Protein AF-A0A348WSZ1-F1 (afdb_monomer_lite)

Sequence (196 aa):
MYLQQMINHIQSYTSNISPNDSPHSHQQKMNTRFPANIWIEYPGYKTQGNICDFRVMFSSSVISYRAISHNEIINELYTSVKLNPNYFSDYYNFIIDIANNWEHINLANHSNISFINFTKEEIIEIICYISCQEEINYPSGNGFDGYRRPFYSYLEGINAASPNPSISINQTISRCNAKRRFLPFVSNAIIPYSQI

Radius of gyration: 16.51 Å; chains: 1; bounding box: 41×41×44 Å

Structure (mmCIF, N/CA/C/O backbone):
data_AF-A0A348WSZ1-F1
#
_entry.id   AF-A0A348WSZ1-F1
#
loop_
_atom_site.group_PDB
_atom_site.id
_atom_site.type_symbol
_atom_site.label_atom_id
_atom_site.label_alt_id
_atom_site.label_comp_id
_atom_site.label_asym_id
_atom_site.label_entity_id
_atom_site.label_seq_id
_atom_site.pdbx_PDB_ins_code
_atom_site.Cartn_x
_atom_site.Cartn_y
_atom_site.Cartn_z
_atom_site.occupancy
_atom_site.B_iso_or_equiv
_atom_site.auth_seq_id
_atom_site.auth_comp_id
_atom_site.auth_asym_id
_atom_site.auth_atom_id
_atom_site.pdbx_PDB_model_num
ATOM 1 N N . MET A 1 1 ? -9.810 -7.766 -13.910 1.00 48.91 1 MET A N 1
ATOM 2 C CA . MET A 1 1 ? -9.049 -7.451 -15.143 1.00 48.91 1 MET A CA 1
ATOM 3 C C . MET A 1 1 ? -8.671 -5.965 -15.133 1.00 48.91 1 MET A C 1
ATOM 5 O O . MET A 1 1 ? -9.187 -5.211 -15.941 1.00 48.91 1 MET A O 1
ATOM 9 N N . TYR A 1 2 ? -7.791 -5.555 -14.206 1.00 62.22 2 TYR A N 1
ATOM 10 C CA . TYR A 1 2 ? -7.348 -4.154 -14.029 1.00 62.22 2 TYR A CA 1
ATOM 11 C C . TYR A 1 2 ? -5.821 -4.043 -13.866 1.00 62.22 2 TYR A C 1
ATOM 13 O O . TYR A 1 2 ? -5.203 -3.159 -14.450 1.00 62.22 2 TYR A O 1
ATOM 21 N N . LEU A 1 3 ? -5.184 -5.036 -13.228 1.00 56.81 3 LEU A N 1
ATOM 22 C CA . LEU A 1 3 ? -3.723 -5.147 -13.123 1.00 56.81 3 LEU A CA 1
ATOM 23 C C . LEU A 1 3 ? -3.003 -5.063 -14.478 1.00 56.81 3 LEU A C 1
ATOM 25 O O . LEU A 1 3 ? -2.047 -4.311 -14.612 1.00 56.81 3 LEU A O 1
ATOM 29 N N . GLN A 1 4 ? -3.471 -5.791 -15.499 1.00 63.69 4 GLN A N 1
ATOM 30 C CA . GLN A 1 4 ? -2.838 -5.756 -16.822 1.00 63.69 4 GLN A CA 1
ATOM 31 C C . GLN A 1 4 ? -2.967 -4.379 -17.487 1.00 63.69 4 GLN A C 1
ATOM 33 O O . GLN A 1 4 ? -2.029 -3.933 -18.137 1.00 63.69 4 GLN A O 1
ATOM 38 N N . GLN A 1 5 ? -4.102 -3.692 -17.318 1.00 65.12 5 GLN A N 1
ATOM 39 C CA . GLN A 1 5 ? -4.298 -2.348 -17.874 1.00 65.12 5 GLN A CA 1
ATOM 40 C C . GLN A 1 5 ? -3.324 -1.354 -17.244 1.00 65.12 5 GLN A C 1
ATOM 42 O O . GLN A 1 5 ? -2.723 -0.549 -17.946 1.00 65.12 5 GLN A O 1
ATOM 47 N N . MET A 1 6 ? -3.101 -1.471 -15.940 1.00 62.47 6 MET A N 1
ATOM 48 C CA . MET A 1 6 ? -2.173 -0.618 -15.216 1.00 62.47 6 MET A CA 1
ATOM 49 C C . MET A 1 6 ? -0.701 -0.982 -15.462 1.00 62.47 6 MET A C 1
ATOM 51 O O . MET A 1 6 ? 0.116 -0.082 -15.625 1.00 62.47 6 MET A O 1
ATOM 55 N N . ILE A 1 7 ? -0.344 -2.269 -15.563 1.00 66.50 7 ILE A N 1
ATOM 56 C CA . ILE A 1 7 ? 0.996 -2.683 -16.018 1.00 66.50 7 ILE A CA 1
ATOM 57 C C . ILE A 1 7 ? 1.258 -2.092 -17.399 1.00 66.50 7 ILE A C 1
ATOM 59 O O . ILE A 1 7 ? 2.306 -1.493 -17.604 1.00 66.50 7 ILE A O 1
ATOM 63 N N . ASN A 1 8 ? 0.290 -2.178 -18.313 1.00 70.94 8 ASN A N 1
ATOM 64 C CA . ASN A 1 8 ? 0.402 -1.567 -19.634 1.00 70.94 8 ASN A CA 1
ATOM 65 C C . ASN A 1 8 ? 0.526 -0.035 -19.540 1.00 70.94 8 ASN A C 1
ATOM 67 O O . ASN A 1 8 ? 1.305 0.558 -20.280 1.00 70.94 8 ASN A O 1
ATOM 71 N N . HIS A 1 9 ? -0.198 0.612 -18.621 1.00 67.62 9 HIS A N 1
ATOM 72 C CA . HIS A 1 9 ? -0.113 2.053 -18.379 1.00 67.62 9 HIS A CA 1
ATOM 73 C C . HIS A 1 9 ? 1.281 2.469 -17.880 1.00 67.62 9 HIS A C 1
ATOM 75 O O . HIS A 1 9 ? 1.885 3.388 -18.424 1.00 67.62 9 HIS A O 1
ATOM 81 N N . ILE A 1 10 ? 1.855 1.739 -16.925 1.00 64.75 10 ILE A N 1
ATOM 82 C CA . ILE A 1 10 ? 3.214 1.974 -16.417 1.00 64.75 10 ILE A CA 1
ATOM 83 C C . ILE A 1 10 ? 4.266 1.648 -17.484 1.00 64.75 10 ILE A C 1
ATOM 85 O O . ILE A 1 10 ? 5.217 2.404 -17.680 1.00 64.75 10 ILE A O 1
ATOM 89 N N . GLN A 1 11 ? 4.079 0.562 -18.235 1.00 68.12 11 GLN A N 1
ATOM 90 C CA . GLN A 1 11 ? 4.936 0.210 -19.367 1.00 68.12 11 GLN A CA 1
ATOM 91 C C . GLN A 1 11 ? 4.902 1.285 -20.463 1.00 68.12 11 GLN A C 1
ATOM 93 O O . GLN A 1 11 ? 5.923 1.554 -21.089 1.00 68.12 11 GLN A O 1
ATOM 98 N N . SER A 1 12 ? 3.767 1.969 -20.646 1.00 70.94 12 SER A N 1
ATOM 99 C CA . SER A 1 12 ? 3.660 3.080 -21.598 1.00 70.94 12 SER A CA 1
ATOM 100 C C . SER A 1 12 ? 4.502 4.299 -21.206 1.00 70.94 12 SER A C 1
ATOM 102 O O . SER A 1 12 ? 4.994 5.001 -22.084 1.00 70.94 12 SER A O 1
ATOM 104 N N . TYR A 1 13 ? 4.743 4.522 -19.910 1.00 60.66 13 TYR A N 1
ATOM 105 C CA . TYR A 1 13 ? 5.640 5.584 -19.434 1.00 60.66 13 TYR A CA 1
ATOM 106 C C . TYR A 1 13 ? 7.119 5.224 -19.548 1.00 60.66 13 TYR A C 1
ATOM 108 O O . TYR A 1 13 ? 7.979 6.098 -19.517 1.00 60.66 13 TYR A O 1
ATOM 116 N N . THR A 1 14 ? 7.415 3.935 -19.693 1.00 62.19 14 THR A N 1
ATOM 117 C CA . THR A 1 14 ? 8.773 3.396 -19.620 1.00 62.19 14 THR A CA 1
ATOM 118 C C . THR A 1 14 ? 9.294 2.887 -20.964 1.00 62.19 14 THR A C 1
ATOM 120 O O . THR A 1 14 ? 10.442 2.460 -21.062 1.00 62.19 14 THR A O 1
ATOM 123 N N . SER A 1 15 ? 8.495 3.010 -22.033 1.00 61.94 15 SER A N 1
ATOM 124 C CA . SER A 1 15 ? 8.787 2.479 -23.371 1.00 61.94 15 SER A CA 1
ATOM 125 C C . SER A 1 15 ? 10.033 3.065 -24.050 1.00 61.94 15 SER A C 1
ATOM 127 O O . SER A 1 15 ? 10.488 2.504 -25.042 1.00 61.94 15 SER A O 1
ATOM 129 N N . ASN A 1 16 ? 10.577 4.177 -23.541 1.00 61.34 16 ASN A N 1
ATOM 130 C CA . ASN A 1 16 ? 11.732 4.888 -24.109 1.00 61.34 16 ASN A CA 1
ATOM 131 C C . ASN A 1 16 ? 12.947 4.950 -23.164 1.00 61.34 16 ASN A C 1
ATOM 133 O O . ASN A 1 16 ? 13.859 5.738 -23.405 1.00 61.34 16 ASN A O 1
ATOM 137 N N . ILE A 1 17 ? 12.954 4.172 -22.079 1.00 65.69 17 ILE A N 1
ATOM 138 C CA . ILE A 1 17 ? 14.037 4.204 -21.089 1.00 65.69 17 ILE A CA 1
ATOM 139 C C . ILE A 1 17 ? 15.213 3.365 -21.573 1.00 65.69 17 ILE A C 1
ATOM 141 O O . ILE A 1 17 ? 15.052 2.218 -21.996 1.00 65.69 17 ILE A O 1
ATOM 145 N N . SER A 1 18 ? 16.412 3.932 -21.482 1.00 64.94 18 SER A N 1
ATOM 146 C CA . SER A 1 18 ? 17.644 3.208 -21.752 1.00 64.94 18 SER A CA 1
ATOM 147 C C . SER A 1 18 ? 18.040 2.389 -20.519 1.00 64.94 18 SER A C 1
ATOM 149 O O . SER A 1 18 ? 18.048 2.924 -19.411 1.00 64.94 18 SER A O 1
ATOM 151 N N . PRO A 1 19 ? 18.483 1.126 -20.668 1.00 61.22 19 PRO A N 1
ATOM 152 C CA . PRO A 1 19 ? 19.054 0.350 -19.562 1.00 61.22 19 PRO A CA 1
ATOM 153 C C . PRO A 1 19 ? 20.269 1.012 -18.882 1.00 61.22 19 PRO A C 1
ATOM 155 O O . PRO A 1 19 ? 20.682 0.565 -17.816 1.00 61.22 19 PRO A O 1
ATOM 158 N N . ASN A 1 20 ? 20.853 2.043 -19.507 1.00 67.12 20 ASN A N 1
ATOM 159 C CA . ASN A 1 20 ? 21.990 2.807 -18.992 1.00 67.12 20 ASN A CA 1
ATOM 160 C C . ASN A 1 20 ? 21.587 4.099 -18.262 1.00 67.12 20 ASN A C 1
ATOM 162 O O . ASN A 1 20 ? 22.473 4.812 -17.786 1.00 67.12 20 ASN A O 1
ATOM 166 N N . ASP A 1 21 ? 20.297 4.436 -18.206 1.00 74.75 21 ASP A N 1
ATOM 167 C CA . ASP A 1 21 ? 19.843 5.618 -17.480 1.00 74.75 21 ASP A CA 1
ATOM 168 C C . ASP A 1 21 ? 20.093 5.442 -15.976 1.00 74.75 21 ASP A C 1
ATOM 170 O O . ASP A 1 21 ? 19.928 4.358 -15.407 1.00 74.75 21 ASP A O 1
ATOM 174 N N . SER A 1 22 ? 20.529 6.520 -15.320 1.00 79.75 22 SER A N 1
ATOM 175 C CA . SER A 1 22 ? 20.782 6.506 -13.878 1.00 79.75 22 SER A CA 1
ATOM 176 C C . SER A 1 22 ? 19.506 6.136 -13.110 1.00 79.75 22 SER A C 1
ATOM 178 O O . SER A 1 22 ? 18.429 6.624 -13.459 1.00 79.75 22 SER A O 1
ATOM 180 N N . PRO A 1 23 ? 19.595 5.352 -12.019 1.00 81.06 23 PRO A N 1
ATOM 181 C CA . PRO A 1 23 ? 18.435 5.084 -11.179 1.00 81.06 23 PRO A CA 1
ATOM 182 C C . PRO A 1 23 ? 17.770 6.391 -10.733 1.00 81.06 23 PRO A C 1
ATOM 184 O O . PRO A 1 23 ? 18.449 7.297 -10.248 1.00 81.06 23 PRO A O 1
ATOM 187 N N . HIS A 1 24 ? 16.447 6.466 -10.875 1.00 85.31 24 HIS A N 1
ATOM 188 C CA . HIS A 1 24 ? 15.610 7.606 -10.489 1.00 85.31 24 HIS A CA 1
ATOM 189 C C . HIS A 1 24 ? 15.893 8.908 -11.261 1.00 85.31 24 HIS A C 1
ATOM 191 O O . HIS A 1 24 ? 15.653 9.997 -10.741 1.00 85.31 24 HIS A O 1
ATOM 197 N N . SER A 1 25 ? 16.399 8.823 -12.496 1.00 82.19 25 SER A N 1
ATOM 198 C CA . SER A 1 25 ? 16.690 10.000 -13.329 1.00 82.19 25 SER A CA 1
ATOM 199 C C . SER A 1 25 ? 15.450 10.731 -13.850 1.00 82.19 25 SER A C 1
ATOM 201 O O . SER A 1 25 ? 15.545 11.906 -14.205 1.00 82.19 25 SER A O 1
ATOM 203 N N . HIS A 1 26 ? 14.294 10.067 -13.894 1.00 84.94 26 HIS A N 1
ATOM 204 C CA . HIS A 1 26 ? 13.034 10.627 -14.371 1.00 84.94 26 HIS A CA 1
ATOM 205 C C . HIS A 1 26 ? 11.974 10.614 -13.278 1.00 84.94 26 HIS A C 1
ATOM 207 O O . HIS A 1 26 ? 11.921 9.713 -12.438 1.00 84.94 26 HIS A O 1
ATOM 213 N N . GLN A 1 27 ? 11.095 11.612 -13.330 1.00 85.69 27 GLN A N 1
ATOM 214 C CA . GLN A 1 27 ? 9.967 11.747 -12.422 1.00 85.69 27 GLN A CA 1
ATOM 215 C C . GLN A 1 27 ? 8.697 11.989 -13.217 1.00 85.69 27 GLN A C 1
ATOM 217 O O . GLN A 1 27 ? 8.676 12.808 -14.137 1.00 85.69 27 GLN A O 1
ATOM 222 N N . GLN A 1 28 ? 7.621 11.321 -12.820 1.00 84.06 28 GLN A N 1
ATOM 223 C CA . GLN A 1 28 ? 6.322 11.535 -13.427 1.00 84.06 28 GLN A CA 1
ATOM 224 C C . GLN A 1 28 ? 5.218 11.507 -12.385 1.00 84.06 28 GLN A C 1
ATOM 226 O O . GLN A 1 28 ? 4.996 10.491 -11.722 1.00 84.06 28 GLN A O 1
ATOM 231 N N . LYS A 1 29 ? 4.495 12.627 -12.277 1.00 81.69 29 LYS A N 1
ATOM 232 C CA . LYS A 1 29 ? 3.254 12.669 -11.506 1.00 81.69 29 LYS A CA 1
ATOM 233 C C . LYS A 1 29 ? 2.260 11.686 -12.098 1.00 81.69 29 LYS A C 1
ATOM 235 O O . LYS A 1 29 ? 2.077 11.627 -13.314 1.00 81.69 29 LYS A O 1
ATOM 240 N N . MET A 1 30 ? 1.649 10.912 -11.218 1.00 75.94 30 MET A N 1
ATOM 241 C CA . MET A 1 30 ? 0.651 9.937 -11.608 1.00 75.94 30 MET A CA 1
ATOM 242 C C . MET A 1 30 ? -0.606 10.686 -12.063 1.00 75.94 30 MET A C 1
ATOM 244 O O . MET A 1 30 ? -1.081 11.588 -11.372 1.00 75.94 30 MET A O 1
ATOM 248 N N . ASN A 1 31 ? -1.131 10.332 -13.234 1.00 69.50 31 ASN A N 1
ATOM 249 C CA . ASN A 1 31 ? -2.438 10.810 -13.672 1.00 69.50 31 ASN A CA 1
ATOM 250 C C . ASN A 1 31 ? -3.491 9.919 -13.029 1.00 69.50 31 ASN A C 1
ATOM 252 O O . ASN A 1 31 ? -3.882 8.913 -13.613 1.00 69.50 31 ASN A O 1
ATOM 256 N N . THR A 1 32 ? -3.895 10.257 -11.812 1.00 66.69 32 THR A N 1
ATOM 257 C CA . THR A 1 32 ? -4.841 9.438 -11.061 1.00 66.69 32 THR A CA 1
ATOM 258 C C . THR A 1 32 ? -6.214 10.088 -10.991 1.00 66.69 32 THR A C 1
ATOM 260 O O . THR A 1 32 ? -6.415 11.240 -11.392 1.00 66.69 32 THR A O 1
ATOM 263 N N . ARG A 1 33 ? -7.190 9.341 -10.468 1.00 68.44 33 ARG A N 1
ATOM 264 C CA . ARG A 1 33 ? -8.533 9.863 -10.200 1.00 68.44 33 ARG A CA 1
ATOM 265 C C . ARG A 1 33 ? -8.524 10.969 -9.137 1.00 68.44 33 ARG A C 1
ATOM 267 O O . ARG A 1 33 ? -9.471 11.757 -9.082 1.00 68.44 33 ARG A O 1
ATOM 274 N N . PHE A 1 34 ? -7.491 11.029 -8.300 1.00 74.75 34 PHE A N 1
ATOM 275 C CA . PHE A 1 34 ? -7.431 11.916 -7.148 1.00 74.75 34 PHE A CA 1
ATOM 276 C C . PHE A 1 34 ? -6.249 12.889 -7.243 1.00 74.75 34 PHE A C 1
ATOM 278 O O . PHE A 1 34 ? -5.149 12.503 -7.623 1.00 74.75 34 PHE A O 1
ATOM 285 N N . PRO A 1 35 ? -6.413 14.163 -6.857 1.00 66.12 35 PRO A N 1
ATOM 286 C CA . PRO A 1 35 ? -5.272 15.054 -6.706 1.00 66.12 35 PRO A CA 1
ATOM 287 C C . PRO A 1 35 ? -4.429 14.582 -5.512 1.00 66.12 35 PRO A C 1
ATOM 289 O O . PRO A 1 35 ? -4.738 14.897 -4.367 1.00 66.12 35 PRO A O 1
ATOM 292 N N . ALA A 1 36 ? -3.380 13.806 -5.781 1.00 69.00 36 ALA A N 1
ATOM 293 C CA . ALA A 1 36 ? -2.500 13.253 -4.761 1.00 69.00 36 ALA A CA 1
ATOM 294 C C . ALA A 1 36 ? -1.076 13.806 -4.892 1.00 69.00 36 ALA A C 1
ATOM 296 O O . ALA A 1 36 ? -0.579 14.062 -5.992 1.00 69.00 36 ALA A O 1
ATOM 297 N N . ASN A 1 37 ? -0.381 13.947 -3.762 1.00 85.56 37 ASN A N 1
ATOM 298 C CA . ASN A 1 37 ? 1.024 14.358 -3.732 1.00 85.56 37 ASN A CA 1
ATOM 299 C C . ASN A 1 37 ? 1.970 13.175 -3.988 1.00 85.56 37 ASN A C 1
ATOM 301 O O . ASN A 1 37 ? 2.951 12.977 -3.268 1.00 85.56 37 ASN A O 1
ATOM 305 N N . ILE A 1 38 ? 1.647 12.371 -5.004 1.00 88.00 38 ILE A N 1
ATOM 306 C CA . ILE A 1 38 ? 2.319 11.112 -5.320 1.00 88.00 38 ILE A CA 1
ATOM 307 C C . ILE A 1 38 ? 2.838 11.158 -6.760 1.00 88.00 38 ILE A C 1
ATOM 309 O O . ILE A 1 38 ? 2.201 11.692 -7.672 1.00 88.00 38 ILE A O 1
ATOM 313 N N . TRP A 1 39 ? 4.031 10.617 -6.967 1.00 88.88 39 TRP A N 1
ATOM 314 C CA . TRP A 1 39 ? 4.623 10.422 -8.286 1.00 88.88 39 TRP A CA 1
ATOM 315 C C . TRP A 1 39 ? 5.481 9.167 -8.302 1.00 88.88 39 TRP A C 1
ATOM 317 O O . TRP A 1 39 ? 5.781 8.581 -7.259 1.00 88.88 39 TRP A O 1
ATOM 327 N N . ILE A 1 40 ? 5.881 8.757 -9.501 1.00 87.81 40 ILE A N 1
ATOM 328 C CA . ILE A 1 40 ? 6.862 7.694 -9.689 1.00 87.81 40 ILE A CA 1
ATOM 329 C C . ILE A 1 40 ? 8.214 8.271 -10.094 1.00 87.81 40 ILE A C 1
ATOM 331 O O . ILE A 1 40 ? 8.292 9.214 -10.882 1.00 87.81 40 ILE A O 1
ATOM 335 N N . GLU A 1 41 ? 9.274 7.669 -9.569 1.00 90.06 41 GLU A N 1
ATOM 336 C CA . GLU A 1 41 ? 10.644 7.834 -10.048 1.00 90.06 41 GLU A CA 1
ATOM 337 C C . GLU A 1 41 ? 11.087 6.592 -10.812 1.00 90.06 41 GLU A C 1
ATOM 339 O O . GLU A 1 41 ? 10.988 5.479 -10.292 1.00 90.06 41 GLU A O 1
ATOM 344 N N . TYR A 1 42 ? 11.613 6.773 -12.019 1.00 85.69 42 TYR A N 1
ATOM 345 C CA . TYR A 1 42 ? 12.095 5.687 -12.871 1.00 85.69 42 TYR A CA 1
ATOM 346 C C . TYR A 1 42 ? 13.366 6.106 -13.638 1.00 85.69 42 TYR A C 1
ATOM 348 O O . TYR A 1 42 ? 13.605 7.302 -13.790 1.00 85.69 42 TYR A O 1
ATOM 356 N N . PRO A 1 43 ? 14.203 5.169 -14.111 1.00 86.62 43 PRO A N 1
ATOM 357 C CA . PRO A 1 43 ? 14.163 3.738 -13.813 1.00 86.62 43 PRO A CA 1
ATOM 358 C C . PRO A 1 43 ? 14.400 3.441 -12.324 1.00 86.62 43 PRO A C 1
ATOM 360 O O . PRO A 1 43 ? 15.202 4.091 -11.659 1.00 86.62 43 PRO A O 1
ATOM 363 N N . GLY A 1 44 ? 13.677 2.469 -11.768 1.00 86.69 44 GLY A N 1
ATOM 364 C CA . GLY A 1 44 ? 13.903 1.955 -10.413 1.00 86.69 44 GLY A CA 1
ATOM 365 C C . GLY A 1 44 ? 15.148 1.066 -10.337 1.00 86.69 44 GLY A C 1
ATOM 366 O O . GLY A 1 44 ? 15.663 0.621 -11.362 1.00 86.69 44 GLY A O 1
ATOM 367 N N . TYR A 1 45 ? 15.617 0.752 -9.123 1.00 84.00 45 TYR A N 1
ATOM 368 C CA . TYR A 1 45 ? 16.837 -0.048 -8.897 1.00 84.00 45 TYR A CA 1
ATOM 369 C C . TYR A 1 45 ? 16.827 -1.437 -9.545 1.00 84.00 45 TYR A C 1
ATOM 371 O O . TYR A 1 45 ? 17.893 -2.008 -9.760 1.00 84.00 45 TYR A O 1
ATOM 379 N N . LYS A 1 46 ? 15.647 -2.009 -9.799 1.00 83.31 46 LYS A N 1
ATOM 380 C CA . LYS A 1 46 ? 15.501 -3.337 -10.411 1.00 83.31 46 LYS A CA 1
ATOM 381 C C . LYS A 1 46 ? 15.221 -3.286 -11.912 1.00 83.31 46 LYS A C 1
ATOM 383 O O . LYS A 1 46 ? 14.900 -4.312 -12.504 1.00 83.31 46 LYS A O 1
ATOM 388 N N . THR A 1 47 ? 15.353 -2.114 -12.526 1.00 82.94 47 THR A N 1
ATOM 389 C CA . THR A 1 47 ? 15.283 -1.977 -13.981 1.00 82.94 47 THR A CA 1
ATOM 390 C C . THR A 1 47 ? 16.406 -2.786 -14.619 1.00 82.94 47 THR A C 1
ATOM 392 O O . THR A 1 47 ? 17.579 -2.579 -14.314 1.00 82.94 47 THR A O 1
ATOM 395 N N . GLN A 1 48 ? 16.048 -3.726 -15.491 1.00 77.00 48 GLN A N 1
ATOM 396 C CA . GLN A 1 48 ? 17.001 -4.584 -16.184 1.00 77.00 48 GLN A CA 1
ATOM 397 C C . GLN A 1 48 ? 16.419 -5.071 -17.513 1.00 77.00 48 GLN A C 1
ATOM 399 O O . GLN A 1 48 ? 15.347 -5.676 -17.555 1.00 77.00 48 GLN A O 1
ATOM 404 N N . GLY A 1 49 ? 17.165 -4.879 -18.605 1.00 76.06 49 GLY A N 1
ATOM 405 C CA . GLY A 1 49 ? 16.740 -5.312 -19.937 1.00 76.06 49 GLY A CA 1
ATOM 406 C C . GLY A 1 49 ? 15.400 -4.682 -20.322 1.00 76.06 49 GLY A C 1
ATOM 407 O O . GLY A 1 49 ? 15.307 -3.465 -20.421 1.00 76.06 49 GLY A O 1
ATOM 408 N N . ASN A 1 50 ? 14.369 -5.513 -20.502 1.00 71.69 50 ASN A N 1
ATOM 409 C CA . ASN A 1 50 ? 13.015 -5.076 -20.874 1.00 71.69 50 ASN A CA 1
ATOM 410 C C . ASN A 1 50 ? 12.106 -4.779 -19.666 1.00 71.69 50 ASN A C 1
ATOM 412 O O . ASN A 1 50 ? 10.920 -4.505 -19.843 1.00 71.69 50 ASN A O 1
ATOM 416 N N . ILE A 1 51 ? 12.619 -4.898 -18.440 1.00 74.06 51 ILE A N 1
ATOM 417 C CA . ILE A 1 51 ? 11.877 -4.602 -17.214 1.00 74.06 51 ILE A CA 1
ATOM 418 C C . ILE A 1 51 ? 12.235 -3.186 -16.785 1.00 74.06 51 ILE A C 1
ATOM 420 O O . ILE A 1 51 ? 13.400 -2.927 -16.487 1.00 74.06 51 ILE A O 1
ATOM 424 N N . CYS A 1 52 ? 11.239 -2.305 -16.686 1.00 79.31 52 CYS A N 1
ATOM 425 C CA . CYS A 1 52 ? 11.388 -1.024 -16.010 1.00 79.31 52 CYS A CA 1
ATOM 426 C C . CYS A 1 52 ? 10.641 -1.029 -14.677 1.00 79.31 52 CYS A C 1
ATOM 428 O O . CYS A 1 52 ? 9.412 -0.996 -14.638 1.00 79.31 52 CYS A O 1
ATOM 430 N N . ASP A 1 53 ? 11.409 -1.051 -13.591 1.00 85.25 53 ASP A N 1
ATOM 431 C CA . ASP A 1 53 ? 10.911 -0.808 -12.239 1.00 85.25 53 ASP A CA 1
ATOM 432 C C . ASP A 1 53 ? 10.742 0.702 -12.023 1.00 85.25 53 ASP A C 1
ATOM 434 O O . ASP A 1 53 ? 11.254 1.528 -12.782 1.00 85.25 53 ASP A O 1
ATOM 438 N N . PHE A 1 54 ? 10.057 1.078 -10.957 1.00 88.00 54 PHE A N 1
ATOM 439 C CA . PHE A 1 54 ? 9.939 2.463 -10.523 1.00 88.00 54 PHE A CA 1
ATOM 440 C C . PHE A 1 54 ? 9.954 2.521 -9.001 1.00 88.00 54 PHE A C 1
ATOM 442 O O . PHE A 1 54 ? 10.059 1.504 -8.330 1.00 88.00 54 PHE A O 1
ATOM 449 N N . ARG A 1 55 ? 9.876 3.715 -8.429 1.00 90.06 55 ARG A N 1
ATOM 450 C CA . ARG A 1 55 ? 9.736 3.937 -6.992 1.00 90.06 55 ARG A CA 1
ATOM 451 C C . ARG A 1 55 ? 8.589 4.902 -6.748 1.00 90.06 55 ARG A C 1
ATOM 453 O O . ARG A 1 55 ? 8.527 5.942 -7.392 1.00 90.06 55 ARG A O 1
ATOM 460 N N . VAL A 1 56 ? 7.705 4.562 -5.812 1.00 91.25 56 VAL A N 1
ATOM 461 C CA . VAL A 1 56 ? 6.599 5.437 -5.405 1.00 91.25 56 VAL A CA 1
ATOM 462 C C . VAL A 1 56 ? 7.104 6.479 -4.419 1.00 91.25 56 VAL A C 1
ATOM 464 O O . VAL A 1 56 ? 7.658 6.145 -3.367 1.00 91.25 56 VAL A O 1
ATOM 467 N N . MET A 1 57 ? 6.897 7.739 -4.771 1.00 92.56 57 MET A N 1
ATOM 468 C CA . MET A 1 57 ? 7.315 8.901 -4.006 1.00 92.56 57 MET A CA 1
ATOM 469 C C . MET A 1 57 ? 6.098 9.651 -3.492 1.00 92.56 57 MET A C 1
ATOM 471 O O . MET A 1 57 ? 5.087 9.753 -4.180 1.00 92.56 57 MET A O 1
ATOM 475 N N . PHE A 1 58 ? 6.223 10.196 -2.290 1.00 92.31 58 PHE A N 1
ATOM 476 C CA . PHE A 1 58 ? 5.193 10.992 -1.645 1.00 92.31 58 PHE A CA 1
ATOM 477 C C . PHE A 1 58 ? 5.782 12.277 -1.087 1.00 92.31 58 PHE A C 1
ATOM 479 O O . PHE A 1 58 ? 6.907 12.298 -0.573 1.00 92.31 58 PHE A O 1
ATOM 486 N N . SER A 1 59 ? 4.981 13.332 -1.138 1.00 88.12 59 SER A N 1
ATOM 487 C CA . SER A 1 59 ? 5.281 14.629 -0.559 1.00 88.12 59 SER A CA 1
ATOM 488 C C . SER A 1 59 ? 4.188 15.026 0.425 1.00 88.12 59 SER A C 1
ATOM 490 O O . SER A 1 59 ? 3.039 15.229 0.055 1.00 88.12 59 SER A O 1
ATOM 492 N N . SER A 1 60 ? 4.565 15.192 1.691 1.00 77.25 60 SER A N 1
ATOM 493 C CA . SER A 1 60 ? 3.705 15.838 2.689 1.00 77.25 60 SER A CA 1
ATOM 494 C C . SER A 1 60 ? 3.758 17.368 2.597 1.00 77.25 60 SER A C 1
ATOM 496 O O . SER A 1 60 ? 2.946 18.059 3.207 1.00 77.25 60 SER A O 1
ATOM 498 N N . SER A 1 61 ? 4.742 17.916 1.874 1.00 69.75 61 SER A N 1
ATOM 499 C CA . SER A 1 61 ? 4.909 19.351 1.653 1.00 69.75 61 SER A CA 1
ATOM 500 C C . SER A 1 61 ? 5.770 19.634 0.421 1.00 69.75 61 SER A C 1
ATOM 502 O O . SER A 1 61 ? 6.638 18.837 0.066 1.00 69.75 61 SER A O 1
ATOM 504 N N . VAL A 1 62 ? 5.611 20.823 -0.166 1.00 64.44 62 VAL A N 1
ATOM 505 C CA . VAL A 1 62 ? 6.316 21.273 -1.386 1.00 64.44 62 VAL A CA 1
ATOM 506 C C . VAL A 1 62 ? 7.842 21.091 -1.320 1.00 64.44 62 VAL A C 1
ATOM 508 O O . VAL A 1 62 ? 8.483 20.915 -2.351 1.00 64.44 62 VAL A O 1
ATOM 511 N N . ILE A 1 63 ? 8.426 21.116 -0.120 1.00 69.06 63 ILE A N 1
ATOM 512 C CA . ILE A 1 63 ? 9.879 21.079 0.099 1.00 69.06 63 ILE A CA 1
ATOM 513 C C . ILE A 1 63 ? 10.400 19.736 0.630 1.00 69.06 63 ILE A C 1
ATOM 515 O O . ILE A 1 63 ? 11.610 19.576 0.770 1.00 69.06 63 ILE A O 1
ATOM 519 N N . SER A 1 64 ? 9.524 18.775 0.943 1.00 76.62 64 SER A N 1
ATOM 520 C CA . SER A 1 64 ? 9.923 17.486 1.516 1.00 76.62 64 SER A CA 1
ATOM 521 C C . SER A 1 64 ? 9.224 16.326 0.826 1.00 76.62 64 SER A C 1
ATOM 523 O O . SER A 1 64 ? 7.993 16.239 0.813 1.00 76.62 64 SER A O 1
ATOM 525 N N . TYR A 1 65 ? 10.026 15.399 0.315 1.00 87.31 65 TYR A N 1
ATOM 526 C CA . TYR A 1 65 ? 9.546 14.194 -0.335 1.00 87.31 65 TYR A CA 1
ATOM 527 C C . TYR A 1 65 ? 10.392 12.983 0.019 1.00 87.31 65 TYR A C 1
ATOM 529 O O . TYR A 1 65 ? 11.550 13.110 0.420 1.00 87.31 65 TYR A O 1
ATOM 537 N N . ARG A 1 66 ? 9.798 11.798 -0.104 1.00 91.75 66 ARG A N 1
ATOM 538 C CA . ARG A 1 66 ? 10.459 10.533 0.216 1.00 91.75 66 ARG A CA 1
ATOM 539 C C . ARG A 1 66 ? 9.788 9.357 -0.477 1.00 91.75 66 ARG A C 1
ATOM 541 O O . ARG A 1 66 ? 8.626 9.430 -0.869 1.00 91.75 66 ARG A O 1
ATOM 548 N N . ALA A 1 67 ? 10.525 8.258 -0.565 1.00 92.06 67 ALA A N 1
ATOM 549 C CA . ALA A 1 67 ? 9.976 6.979 -0.984 1.00 92.06 67 ALA A CA 1
ATOM 550 C C . ALA A 1 67 ? 8.993 6.453 0.071 1.00 92.06 67 ALA A C 1
ATOM 552 O O . ALA A 1 67 ? 9.304 6.477 1.269 1.00 92.06 67 ALA A O 1
ATOM 553 N N . ILE A 1 68 ? 7.839 5.954 -0.368 1.00 93.25 68 ILE A N 1
ATOM 554 C CA . ILE A 1 68 ? 6.923 5.214 0.506 1.00 93.25 68 ILE A CA 1
ATOM 555 C C . ILE A 1 68 ? 7.398 3.765 0.630 1.00 93.25 68 ILE A C 1
ATOM 557 O O . ILE A 1 68 ? 7.881 3.167 -0.332 1.00 93.25 68 ILE A O 1
ATOM 561 N N . SER A 1 69 ? 7.261 3.191 1.826 1.00 92.44 69 SER A N 1
ATOM 562 C CA . SER A 1 69 ? 7.594 1.788 2.092 1.00 92.44 69 SER A CA 1
ATOM 563 C C . SER A 1 69 ? 6.364 0.980 2.501 1.00 92.44 69 SER A C 1
ATOM 565 O O . SER A 1 69 ? 5.432 1.517 3.095 1.00 92.44 69 SER A O 1
ATOM 567 N N . HIS A 1 70 ? 6.395 -0.339 2.284 1.00 92.19 70 HIS A N 1
ATOM 568 C CA . HIS A 1 70 ? 5.353 -1.238 2.800 1.00 92.19 70 HIS A CA 1
ATOM 569 C C . HIS A 1 70 ? 5.167 -1.117 4.313 1.00 92.19 70 HIS A C 1
ATOM 571 O O . HIS A 1 70 ? 4.040 -1.086 4.793 1.00 92.19 70 HIS A O 1
ATOM 577 N N . ASN A 1 71 ? 6.271 -1.019 5.062 1.00 93.81 71 ASN A N 1
ATOM 578 C CA . ASN A 1 71 ? 6.242 -0.911 6.522 1.00 93.81 71 ASN A CA 1
ATOM 579 C C . ASN A 1 71 ? 5.445 0.308 6.987 1.00 93.81 71 ASN A C 1
ATOM 581 O O . ASN A 1 71 ? 4.775 0.257 8.012 1.00 93.81 71 ASN A O 1
ATOM 585 N N . GLU A 1 72 ? 5.528 1.403 6.243 1.00 95.06 72 GLU A N 1
ATOM 586 C CA . GLU A 1 72 ? 4.793 2.613 6.564 1.00 95.06 72 GLU A CA 1
ATOM 587 C C . GLU A 1 72 ? 3.288 2.435 6.390 1.00 95.06 72 GLU A C 1
ATOM 589 O O . GLU A 1 72 ? 2.539 2.776 7.296 1.00 95.06 72 GLU A O 1
ATOM 594 N N . ILE A 1 73 ? 2.854 1.824 5.290 1.00 96.38 73 ILE A N 1
ATOM 595 C CA . ILE A 1 73 ? 1.434 1.535 5.040 1.00 96.38 73 ILE A CA 1
ATOM 596 C C . ILE A 1 73 ? 0.900 0.557 6.091 1.00 96.38 73 ILE A C 1
ATOM 598 O O . ILE A 1 73 ? -0.187 0.741 6.629 1.00 96.38 73 ILE A O 1
ATOM 602 N N . ILE A 1 74 ? 1.689 -0.466 6.431 1.00 96.88 74 ILE A N 1
ATOM 603 C CA . ILE A 1 74 ? 1.355 -1.436 7.481 1.00 96.88 74 ILE A CA 1
ATOM 604 C C . ILE A 1 74 ? 1.167 -0.730 8.829 1.00 96.88 74 ILE A C 1
ATOM 606 O O . ILE A 1 74 ? 0.188 -0.995 9.525 1.00 96.88 74 ILE A O 1
ATOM 610 N N . ASN A 1 75 ? 2.082 0.170 9.198 1.00 97.50 75 ASN A N 1
ATOM 611 C CA . ASN A 1 75 ? 2.000 0.921 10.450 1.00 97.50 75 ASN A CA 1
ATOM 612 C C . ASN A 1 75 ? 0.8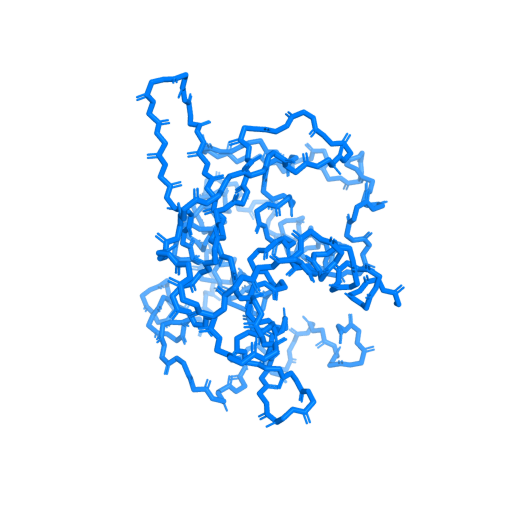45 1.923 10.457 1.00 97.50 75 ASN A C 1
ATOM 614 O O . ASN A 1 75 ? 0.203 2.085 11.494 1.00 97.50 75 ASN A O 1
ATOM 618 N N . GLU A 1 76 ? 0.561 2.559 9.322 1.00 97.31 76 GLU A N 1
ATOM 619 C CA . GLU A 1 76 ? -0.590 3.439 9.155 1.00 97.31 76 GLU A CA 1
ATOM 620 C C . GLU A 1 76 ? -1.888 2.676 9.431 1.00 97.31 76 GLU A C 1
ATOM 622 O O . GLU A 1 76 ? -2.640 3.035 10.334 1.00 97.31 76 GLU A O 1
ATOM 627 N N . LEU A 1 77 ? -2.102 1.561 8.724 1.00 97.44 77 LEU A N 1
ATOM 628 C CA . LEU A 1 77 ? -3.282 0.712 8.886 1.00 97.44 77 LEU A CA 1
ATOM 629 C C . LEU A 1 77 ? -3.407 0.184 10.316 1.00 97.44 77 LEU A C 1
ATOM 631 O O . LEU A 1 77 ? -4.475 0.271 10.921 1.00 97.44 77 LEU A O 1
ATOM 635 N N . TYR A 1 78 ? -2.310 -0.329 10.876 1.00 97.50 78 TYR A N 1
ATOM 636 C CA . TYR A 1 78 ? -2.275 -0.818 12.250 1.00 97.50 78 TYR A CA 1
ATOM 637 C C . TYR A 1 78 ? -2.691 0.271 13.248 1.00 97.50 78 TYR A C 1
ATOM 639 O O . TYR A 1 78 ? -3.538 0.035 14.112 1.00 97.50 78 TYR A O 1
ATOM 647 N N . THR A 1 79 ? -2.117 1.469 13.129 1.00 97.44 79 THR A N 1
ATOM 648 C CA . THR A 1 79 ? -2.359 2.560 14.080 1.00 97.44 79 THR A CA 1
ATOM 649 C C . THR A 1 79 ? -3.774 3.115 13.926 1.00 97.44 79 THR A C 1
ATOM 651 O O . THR A 1 79 ? -4.470 3.273 14.929 1.00 97.44 79 THR A O 1
ATOM 654 N N . SER A 1 80 ? -4.246 3.319 12.693 1.00 96.50 80 SER A N 1
ATOM 655 C CA . SER A 1 80 ? -5.618 3.751 12.406 1.00 96.50 80 SER A CA 1
ATOM 656 C C . SER A 1 80 ? -6.667 2.803 12.991 1.00 96.50 80 SER A C 1
ATOM 658 O O . SER A 1 80 ? -7.632 3.257 13.615 1.00 96.50 80 SER A O 1
ATOM 660 N N . VAL A 1 81 ? -6.457 1.489 12.860 1.00 95.56 81 VAL A N 1
ATOM 661 C CA . VAL A 1 81 ? -7.343 0.467 13.438 1.00 95.56 81 VAL A CA 1
ATOM 662 C C . VAL A 1 81 ? -7.235 0.432 14.963 1.00 95.56 81 VAL A C 1
ATOM 664 O O . VAL A 1 81 ? -8.258 0.341 15.637 1.00 95.56 81 VAL A O 1
ATOM 667 N N . LYS A 1 82 ? -6.029 0.543 15.540 1.00 95.56 82 LYS A N 1
ATOM 668 C CA . LYS A 1 82 ? -5.849 0.591 17.004 1.00 95.56 82 LYS A CA 1
ATOM 669 C C . LYS A 1 82 ? -6.564 1.778 17.645 1.00 95.56 82 LYS A C 1
ATOM 671 O O . LYS A 1 82 ? -7.111 1.624 18.735 1.00 95.56 82 LYS A O 1
ATOM 676 N N . LEU A 1 83 ? -6.561 2.934 16.985 1.00 95.38 83 LEU A N 1
ATOM 677 C CA . LEU A 1 83 ? -7.269 4.127 17.452 1.00 95.38 83 LEU A CA 1
ATOM 678 C C . LEU A 1 83 ? -8.787 4.021 17.260 1.00 95.38 83 LEU A C 1
ATOM 680 O O . LEU A 1 83 ? -9.537 4.639 18.011 1.00 95.38 83 LEU A O 1
ATOM 684 N N . ASN A 1 84 ? -9.244 3.221 16.293 1.00 93.75 84 ASN A N 1
ATOM 685 C CA . ASN A 1 84 ? -10.656 3.078 15.949 1.00 93.75 84 ASN A CA 1
ATOM 686 C C . ASN A 1 84 ? -11.082 1.599 15.833 1.00 93.75 84 ASN A C 1
ATOM 688 O O . ASN A 1 84 ? -11.489 1.153 14.756 1.00 93.75 84 ASN A O 1
ATOM 692 N N . PRO A 1 85 ? -11.035 0.817 16.927 1.00 91.69 85 PRO A N 1
ATOM 693 C CA . PRO A 1 85 ? -11.232 -0.634 16.872 1.00 91.69 85 PRO A CA 1
ATOM 694 C C . PRO A 1 85 ? -12.623 -1.052 16.371 1.00 91.69 85 PRO A C 1
ATOM 696 O O . PRO A 1 85 ? -12.765 -2.127 15.790 1.00 91.69 85 PRO A O 1
ATOM 699 N N . ASN A 1 86 ? -13.640 -0.197 16.533 1.00 93.44 86 ASN A N 1
ATOM 700 C CA . ASN A 1 86 ? -15.002 -0.449 16.045 1.00 93.44 86 ASN A CA 1
ATOM 701 C C . ASN A 1 86 ? -15.097 -0.505 14.512 1.00 93.44 86 ASN A C 1
ATOM 703 O O . ASN A 1 86 ? -16.031 -1.106 13.991 1.00 93.44 86 ASN A O 1
ATOM 707 N N . TYR A 1 87 ? -14.132 0.081 13.798 1.00 93.19 87 TYR A N 1
AT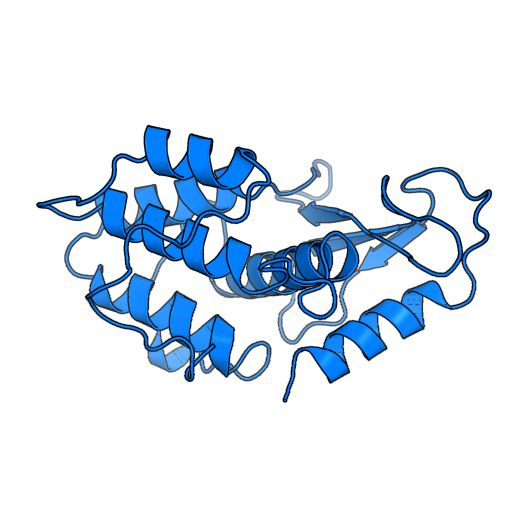OM 708 C CA . TYR A 1 87 ? -14.093 0.098 12.335 1.00 93.19 87 TYR A CA 1
ATOM 709 C C . TYR A 1 87 ? -13.145 -0.960 11.760 1.00 93.19 87 TYR A C 1
ATOM 711 O O . TYR A 1 87 ? -12.841 -0.918 10.573 1.00 93.19 87 TYR A O 1
ATOM 719 N N . PHE A 1 88 ? -12.678 -1.930 12.562 1.00 91.81 88 PHE A N 1
ATOM 720 C CA . PHE A 1 88 ? -11.788 -3.010 12.109 1.00 91.81 88 PHE A CA 1
ATOM 721 C C . PHE A 1 88 ? -12.244 -3.642 10.783 1.00 91.81 88 PHE A C 1
ATOM 723 O O . PHE A 1 88 ? -11.458 -3.748 9.841 1.00 91.81 88 PHE A O 1
ATOM 730 N N . SER A 1 89 ? -13.522 -4.026 10.702 1.00 90.75 89 SER A N 1
ATOM 731 C CA . SER A 1 89 ? -14.093 -4.644 9.502 1.00 90.75 89 SER A CA 1
ATOM 732 C C . SER A 1 89 ? -14.120 -3.688 8.311 1.00 90.75 89 SER A C 1
ATOM 734 O O . SER A 1 89 ? -13.931 -4.136 7.185 1.00 90.75 89 SER A O 1
ATOM 736 N N . ASP A 1 90 ? -14.296 -2.386 8.544 1.00 94.31 90 ASP A N 1
ATOM 737 C CA . ASP A 1 90 ? -14.287 -1.379 7.482 1.00 94.31 90 ASP A CA 1
ATOM 738 C C . ASP A 1 90 ? -12.883 -1.250 6.877 1.00 94.31 90 ASP A C 1
ATOM 740 O O . ASP A 1 90 ? -12.745 -1.340 5.661 1.00 94.31 90 ASP A O 1
ATOM 744 N N . TYR A 1 91 ? -11.821 -1.158 7.694 1.00 94.88 91 TYR A N 1
ATOM 745 C CA . TYR A 1 91 ? -10.438 -1.169 7.180 1.00 94.88 91 TYR A CA 1
ATOM 746 C C . TYR A 1 91 ? -10.126 -2.451 6.405 1.00 94.88 91 TYR A C 1
ATOM 748 O O . TYR A 1 91 ? -9.478 -2.399 5.361 1.00 94.88 91 TYR A O 1
ATOM 756 N N . TYR A 1 92 ? -10.591 -3.604 6.896 1.00 92.06 92 TYR A N 1
ATOM 757 C CA . TYR A 1 92 ? -10.389 -4.882 6.215 1.00 92.06 92 TYR A CA 1
ATOM 758 C C . TYR A 1 92 ? -11.082 -4.900 4.844 1.00 92.06 92 TYR A C 1
ATOM 760 O O . TYR A 1 92 ? -10.455 -5.205 3.829 1.00 92.06 92 TYR A O 1
ATOM 768 N N . ASN A 1 93 ? -12.354 -4.494 4.802 1.00 91.44 93 ASN A N 1
ATOM 769 C CA . ASN A 1 93 ? -13.139 -4.398 3.573 1.00 91.44 93 ASN A CA 1
ATOM 770 C C . ASN A 1 93 ? -12.572 -3.361 2.603 1.00 91.44 93 ASN A C 1
ATOM 772 O O . ASN A 1 93 ? -12.620 -3.584 1.401 1.00 91.44 93 ASN A O 1
ATOM 776 N N . PHE A 1 94 ? -11.993 -2.267 3.093 1.00 94.69 94 PHE A N 1
ATOM 777 C CA . PHE A 1 94 ? -11.342 -1.262 2.258 1.00 94.69 94 PHE A CA 1
ATOM 778 C C . PHE A 1 94 ? -10.146 -1.821 1.495 1.00 94.69 94 PHE A C 1
ATOM 780 O O . PHE A 1 94 ? -10.047 -1.611 0.291 1.00 94.69 94 PHE A O 1
ATOM 787 N N . ILE A 1 95 ? -9.278 -2.602 2.148 1.00 93.56 95 ILE A N 1
ATOM 788 C CA . ILE A 1 95 ? -8.147 -3.249 1.464 1.00 93.56 95 ILE A CA 1
ATOM 789 C C . ILE A 1 95 ? -8.632 -4.260 0.414 1.00 93.56 95 ILE A C 1
ATOM 791 O O . ILE A 1 95 ? -8.076 -4.311 -0.684 1.00 93.56 95 ILE A O 1
ATOM 795 N N . ILE A 1 96 ? -9.690 -5.024 0.713 1.00 88.94 96 ILE A N 1
ATOM 796 C CA . ILE A 1 96 ? -10.327 -5.931 -0.260 1.00 88.94 96 ILE A CA 1
ATOM 797 C C . ILE A 1 96 ? -10.916 -5.147 -1.435 1.00 88.94 96 ILE A C 1
ATOM 799 O O . ILE A 1 96 ? -10.797 -5.569 -2.586 1.00 88.94 96 ILE A O 1
ATOM 803 N N . ASP A 1 97 ? -11.568 -4.021 -1.160 1.00 90.25 97 ASP A N 1
ATOM 804 C CA . ASP A 1 97 ? -12.220 -3.209 -2.179 1.00 90.25 97 ASP A CA 1
ATOM 805 C C . ASP A 1 97 ? -11.186 -2.556 -3.102 1.00 90.25 97 ASP A C 1
ATOM 807 O O . ASP A 1 97 ? -11.353 -2.587 -4.318 1.00 90.25 97 ASP A O 1
ATOM 811 N N . ILE A 1 98 ? -10.057 -2.079 -2.560 1.00 90.12 98 ILE A N 1
ATOM 812 C CA . ILE A 1 98 ? -8.918 -1.617 -3.370 1.00 90.12 98 ILE A CA 1
ATOM 813 C C . ILE A 1 98 ? -8.414 -2.752 -4.263 1.00 90.12 98 ILE A C 1
ATOM 815 O O . ILE A 1 98 ? -8.250 -2.545 -5.462 1.00 90.12 98 ILE A O 1
ATOM 819 N N . ALA A 1 99 ? -8.211 -3.954 -3.716 1.00 85.19 99 ALA A N 1
ATOM 820 C CA . ALA A 1 99 ? -7.708 -5.091 -4.488 1.00 85.19 99 ALA A CA 1
ATOM 821 C C . ALA A 1 99 ? -8.625 -5.464 -5.670 1.00 85.19 99 ALA A C 1
ATOM 823 O O . ALA A 1 99 ? -8.133 -5.850 -6.732 1.00 85.19 99 ALA A O 1
ATOM 824 N N . ASN A 1 100 ? -9.943 -5.320 -5.501 1.00 83.69 100 ASN A N 1
ATOM 825 C CA . ASN A 1 100 ? -10.941 -5.690 -6.506 1.00 83.69 100 ASN A CA 1
ATOM 826 C C . ASN A 1 100 ? -11.275 -4.568 -7.496 1.00 83.69 100 ASN A C 1
ATOM 828 O O . ASN A 1 100 ? -11.473 -4.840 -8.682 1.00 83.69 100 ASN A O 1
ATOM 832 N N . ASN A 1 101 ? -11.339 -3.324 -7.020 1.00 83.62 101 ASN A N 1
ATOM 833 C CA . ASN A 1 101 ? -11.899 -2.197 -7.767 1.00 83.62 101 ASN A CA 1
ATOM 834 C C . ASN A 1 101 ? -10.878 -1.110 -8.120 1.00 83.62 101 ASN A C 1
ATOM 836 O O . ASN A 1 101 ? -11.151 -0.331 -9.033 1.00 83.62 101 ASN A O 1
ATOM 840 N N . TRP A 1 102 ? -9.706 -1.075 -7.475 1.00 79.19 102 TRP A N 1
ATOM 841 C CA . TRP A 1 102 ? -8.603 -0.157 -7.795 1.00 79.19 102 TRP A CA 1
ATOM 842 C C . TRP A 1 102 ? -9.089 1.301 -7.959 1.00 79.19 102 TRP A C 1
ATOM 844 O O . TRP A 1 102 ? -9.721 1.850 -7.058 1.00 79.19 102 TRP A O 1
ATOM 854 N N . GLU A 1 103 ? -8.856 1.921 -9.121 1.00 73.00 103 GLU A N 1
ATOM 855 C CA . GLU A 1 103 ? -9.230 3.305 -9.462 1.00 73.00 103 GLU A CA 1
ATOM 856 C C . GLU A 1 103 ? -10.755 3.554 -9.444 1.00 73.00 103 GLU 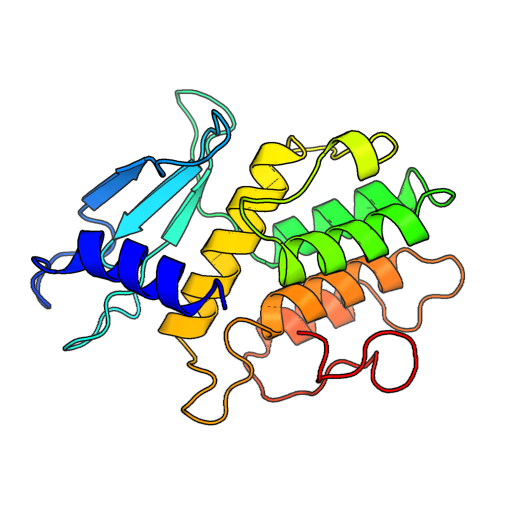A C 1
ATOM 858 O O . GLU A 1 103 ? -11.231 4.691 -9.325 1.00 73.00 103 GLU A O 1
ATOM 863 N N . HIS A 1 104 ? -11.552 2.486 -9.535 1.00 82.12 104 HIS A N 1
ATOM 864 C CA . HIS A 1 104 ? -13.014 2.538 -9.539 1.00 82.12 104 HIS A CA 1
ATOM 865 C C . HIS A 1 104 ? -13.636 2.402 -8.148 1.00 82.12 104 HIS A C 1
ATOM 867 O O . HIS A 1 104 ? -14.863 2.399 -8.035 1.00 82.12 104 HIS A O 1
ATOM 873 N N . ILE A 1 105 ? -12.826 2.337 -7.088 1.00 86.75 105 ILE A N 1
ATOM 874 C CA . ILE A 1 105 ? -13.329 2.282 -5.715 1.00 86.75 105 ILE A CA 1
ATOM 875 C C . ILE A 1 105 ? -14.308 3.431 -5.422 1.00 86.75 105 ILE A C 1
ATOM 877 O O . ILE A 1 105 ? -14.097 4.588 -5.807 1.00 86.75 105 ILE A O 1
ATOM 881 N N . ASN A 1 106 ? -15.414 3.124 -4.743 1.00 90.69 106 ASN A N 1
ATOM 882 C CA . ASN A 1 106 ? -16.382 4.127 -4.313 1.00 90.69 106 ASN A CA 1
ATOM 883 C C . ASN A 1 106 ? -16.119 4.523 -2.856 1.00 90.69 106 ASN A C 1
ATOM 885 O O . ASN A 1 106 ? -16.528 3.827 -1.930 1.00 90.69 106 ASN A O 1
ATOM 889 N N . LEU A 1 107 ? -15.481 5.677 -2.654 1.00 90.62 107 LEU A N 1
ATOM 890 C CA . LEU A 1 107 ? -15.137 6.194 -1.324 1.00 90.62 107 LEU A CA 1
ATOM 891 C C . LEU A 1 107 ? -16.343 6.420 -0.403 1.00 90.62 107 LEU A C 1
ATOM 893 O O . LEU A 1 107 ? -16.178 6.398 0.817 1.00 90.62 107 LEU A O 1
ATOM 897 N N . ALA A 1 108 ? -17.550 6.595 -0.953 1.00 92.12 108 ALA A N 1
ATOM 898 C CA . ALA A 1 108 ? -18.761 6.723 -0.147 1.00 92.12 108 ALA A CA 1
ATOM 899 C C . ALA A 1 108 ? -19.053 5.451 0.669 1.00 92.12 108 ALA A C 1
ATOM 901 O O . ALA A 1 108 ? -19.600 5.546 1.764 1.00 92.12 108 ALA A O 1
ATOM 902 N N . ASN A 1 109 ? -18.624 4.280 0.183 1.00 93.44 109 ASN A N 1
ATOM 903 C CA . ASN A 1 109 ? -18.767 3.008 0.897 1.00 93.44 109 ASN A CA 1
ATOM 904 C C . ASN A 1 109 ? -17.803 2.886 2.092 1.00 93.44 109 ASN A C 1
ATOM 906 O O . ASN A 1 109 ? -17.967 1.997 2.919 1.00 93.44 109 ASN A O 1
ATOM 910 N N . HIS A 1 110 ? -16.818 3.785 2.192 1.00 94.19 110 HIS A N 1
ATOM 911 C CA . HIS A 1 110 ? -15.733 3.761 3.179 1.00 94.19 110 HIS A CA 1
ATOM 912 C C . HIS A 1 110 ? -15.676 5.067 3.977 1.00 94.19 110 HIS A C 1
ATOM 914 O O . HIS A 1 110 ? -14.605 5.592 4.300 1.00 94.19 110 HIS A O 1
ATOM 920 N N . SER A 1 111 ? -16.839 5.654 4.272 1.00 93.56 111 SER A N 1
ATOM 921 C CA . SER A 1 111 ? -16.942 6.953 4.949 1.00 93.56 111 SER A CA 1
ATOM 922 C C . SER A 1 111 ? -16.304 6.953 6.340 1.00 93.56 111 SER A C 1
ATOM 924 O O . SER A 1 111 ? -15.667 7.940 6.702 1.00 93.56 111 SER A O 1
ATOM 926 N N . ASN A 1 112 ? -16.413 5.838 7.068 1.00 92.50 112 ASN A N 1
ATOM 927 C CA . ASN A 1 112 ? -16.027 5.708 8.480 1.00 92.50 112 ASN A CA 1
ATOM 928 C C . ASN A 1 112 ? -14.518 5.533 8.711 1.00 92.50 112 ASN A C 1
ATOM 930 O O . ASN A 1 112 ? -14.050 5.577 9.846 1.00 92.50 112 ASN A O 1
ATOM 934 N N . ILE A 1 113 ? -13.758 5.320 7.641 1.00 94.12 113 ILE A N 1
ATOM 935 C CA . ILE A 1 113 ? -12.316 5.095 7.697 1.00 94.12 113 ILE A CA 1
ATOM 936 C C . ILE A 1 113 ? -11.590 6.436 7.777 1.00 94.12 113 ILE A C 1
ATOM 938 O O . ILE A 1 113 ? -12.012 7.417 7.162 1.00 94.12 113 ILE A O 1
ATOM 942 N N . SER A 1 114 ? -10.478 6.484 8.503 1.00 94.50 114 SER A N 1
ATOM 943 C CA . SER A 1 114 ? -9.582 7.634 8.510 1.00 94.50 114 SER A CA 1
ATOM 944 C C . SER A 1 114 ? -8.129 7.207 8.684 1.00 94.50 114 SER A C 1
ATOM 946 O O . SER A 1 114 ? -7.792 6.163 9.239 1.00 94.50 114 SER A O 1
ATOM 948 N N . PHE A 1 115 ? -7.240 8.030 8.164 1.00 95.19 115 PHE A N 1
ATOM 949 C CA . PHE A 1 115 ? -5.808 7.795 8.195 1.00 95.19 115 PHE A CA 1
ATOM 950 C C . PHE A 1 115 ? -5.153 8.968 8.926 1.00 95.19 115 PHE A C 1
ATOM 952 O O . PHE A 1 115 ? -5.710 10.065 8.993 1.00 95.19 115 PHE A O 1
ATOM 959 N N . ILE A 1 116 ? -4.032 8.692 9.579 1.00 94.25 116 ILE A N 1
ATOM 960 C CA . ILE A 1 116 ? -3.307 9.631 10.436 1.00 94.25 116 ILE A CA 1
ATOM 961 C C . ILE A 1 116 ? -2.408 10.518 9.579 1.00 94.25 116 ILE A C 1
ATOM 963 O O . ILE A 1 116 ? -2.382 11.732 9.761 1.00 94.25 116 ILE A O 1
ATOM 967 N N . ASN A 1 117 ? -1.663 9.903 8.661 1.00 91.88 117 ASN A N 1
ATOM 968 C CA . ASN A 1 117 ? -0.618 10.554 7.876 1.00 91.88 117 ASN A CA 1
ATOM 969 C C . ASN A 1 117 ? -0.992 10.735 6.403 1.00 91.88 117 ASN A C 1
ATOM 971 O O . ASN A 1 117 ? -0.299 11.456 5.687 1.00 91.88 117 ASN A O 1
ATOM 975 N N . PHE A 1 118 ? -2.065 10.090 5.953 1.00 92.00 118 PHE A N 1
ATOM 976 C CA . PHE A 1 118 ? -2.496 10.103 4.561 1.00 92.00 118 PHE A CA 1
ATOM 977 C C . PHE A 1 118 ? -3.983 10.430 4.449 1.00 92.00 118 PHE A C 1
ATOM 979 O O . PHE A 1 118 ? -4.755 10.245 5.384 1.00 92.00 118 PHE A O 1
ATOM 986 N N . THR A 1 119 ? -4.413 10.892 3.284 1.00 92.12 119 THR A N 1
ATOM 987 C CA . THR A 1 119 ? -5.827 10.852 2.891 1.00 92.12 119 THR A CA 1
ATOM 988 C C . THR A 1 119 ? -6.208 9.447 2.411 1.00 92.12 119 THR A C 1
ATOM 990 O O . THR A 1 119 ? -5.344 8.606 2.148 1.00 92.12 119 THR A O 1
ATOM 993 N N . LYS A 1 120 ? -7.511 9.154 2.285 1.00 91.62 120 LYS A N 1
ATOM 994 C CA . LYS A 1 120 ? -7.961 7.850 1.752 1.00 91.62 120 LYS A CA 1
ATOM 995 C C . LYS A 1 120 ? -7.503 7.679 0.314 1.00 91.62 120 LYS A C 1
ATOM 997 O O . LYS A 1 120 ? -7.049 6.608 -0.069 1.00 91.62 120 LYS A O 1
ATOM 1002 N N . GLU A 1 121 ? -7.624 8.757 -0.444 1.00 90.62 121 GLU A N 1
ATOM 1003 C CA . GLU A 1 121 ? -7.194 8.905 -1.820 1.00 90.62 121 GLU A CA 1
ATOM 1004 C C . GLU A 1 121 ? -5.708 8.567 -1.955 1.00 90.62 121 GLU A C 1
ATOM 1006 O O . GLU A 1 121 ? -5.348 7.697 -2.742 1.00 90.62 121 GLU A O 1
ATOM 1011 N N . GLU A 1 122 ? -4.848 9.171 -1.131 1.00 91.12 122 GLU A N 1
ATOM 1012 C CA . GLU A 1 122 ? -3.412 8.879 -1.154 1.00 91.12 122 GLU A CA 1
ATOM 1013 C C . GLU A 1 122 ? -3.107 7.423 -0.787 1.00 91.12 122 GLU A C 1
ATOM 1015 O O . GLU A 1 122 ? -2.280 6.804 -1.451 1.00 91.12 122 GLU A O 1
ATOM 1020 N N . ILE A 1 123 ? -3.785 6.842 0.212 1.00 93.06 123 ILE A N 1
ATOM 1021 C CA . ILE A 1 123 ? -3.599 5.423 0.562 1.00 93.06 123 ILE A CA 1
ATOM 1022 C C . ILE A 1 123 ? -3.967 4.500 -0.596 1.00 93.06 123 ILE A C 1
ATOM 1024 O O . ILE A 1 123 ? -3.236 3.544 -0.852 1.00 93.06 123 ILE A O 1
ATOM 1028 N N . ILE A 1 124 ? -5.068 4.776 -1.299 1.00 91.00 124 ILE A N 1
ATOM 1029 C CA . ILE A 1 124 ? -5.488 3.981 -2.459 1.00 91.00 124 ILE A CA 1
ATOM 1030 C C . ILE A 1 124 ? -4.391 3.993 -3.516 1.00 91.00 124 ILE A C 1
ATOM 1032 O O . ILE A 1 124 ? -3.931 2.927 -3.925 1.00 91.00 124 ILE A O 1
ATOM 1036 N N . GLU A 1 125 ? -3.939 5.182 -3.913 1.00 88.56 125 GLU A N 1
ATOM 1037 C CA . GLU A 1 125 ? -2.915 5.336 -4.946 1.00 88.56 125 GLU A CA 1
ATOM 1038 C C . GLU A 1 125 ? -1.599 4.670 -4.528 1.00 88.56 125 GLU A C 1
ATOM 1040 O O . GLU A 1 125 ? -1.037 3.864 -5.269 1.00 88.56 125 GLU A O 1
ATOM 1045 N N . ILE A 1 126 ? -1.136 4.923 -3.300 1.00 91.75 126 ILE A N 1
ATOM 1046 C CA . ILE A 1 126 ? 0.082 4.318 -2.751 1.00 91.75 126 ILE A CA 1
ATOM 1047 C C . ILE A 1 126 ? 0.008 2.788 -2.817 1.00 91.75 126 ILE A C 1
ATOM 1049 O O . ILE A 1 126 ? 0.935 2.156 -3.329 1.00 91.75 126 ILE A O 1
ATOM 1053 N N . ILE A 1 127 ? -1.082 2.190 -2.322 1.00 92.06 127 ILE A N 1
ATOM 1054 C CA . ILE A 1 127 ? -1.277 0.734 -2.314 1.00 92.06 127 ILE A CA 1
ATOM 1055 C C . ILE A 1 127 ? -1.291 0.185 -3.740 1.00 92.06 127 ILE A C 1
ATOM 1057 O O . ILE A 1 127 ? -0.629 -0.820 -4.011 1.00 92.06 127 ILE A O 1
ATOM 1061 N N . CYS A 1 128 ? -2.008 0.841 -4.653 1.00 87.94 128 CYS A N 1
ATOM 1062 C CA . CYS A 1 128 ? -2.117 0.422 -6.046 1.00 87.94 128 CYS A CA 1
ATOM 1063 C C . CYS A 1 128 ? -0.742 0.409 -6.730 1.00 87.94 128 CYS A C 1
ATOM 1065 O O . CYS A 1 128 ? -0.309 -0.625 -7.254 1.00 87.94 128 CYS A O 1
ATOM 1067 N N . TYR A 1 129 ? -0.016 1.526 -6.669 1.00 88.00 129 TYR A N 1
ATOM 1068 C CA . TYR A 1 129 ? 1.269 1.664 -7.350 1.00 88.00 129 TYR A CA 1
ATOM 1069 C C . TYR A 1 129 ? 2.365 0.791 -6.745 1.00 88.00 129 TYR A C 1
ATOM 1071 O O . TYR A 1 129 ? 3.138 0.177 -7.477 1.00 88.00 129 TYR A O 1
ATOM 1079 N N . ILE A 1 130 ? 2.417 0.657 -5.420 1.00 90.38 130 ILE A N 1
ATOM 1080 C CA . ILE A 1 130 ? 3.363 -0.264 -4.781 1.00 90.38 130 ILE A CA 1
ATOM 1081 C C . ILE A 1 130 ? 3.039 -1.720 -5.135 1.00 90.38 130 ILE A C 1
ATOM 1083 O O . ILE A 1 130 ? 3.950 -2.523 -5.339 1.00 90.38 130 ILE A O 1
ATOM 1087 N N . SER A 1 131 ? 1.760 -2.073 -5.275 1.00 87.56 131 SER A N 1
ATOM 1088 C CA . SER A 1 131 ? 1.372 -3.430 -5.669 1.00 87.56 131 SER A CA 1
ATOM 1089 C C . SER A 1 131 ? 1.815 -3.778 -7.089 1.00 87.56 131 SER A C 1
ATOM 1091 O O . SER A 1 131 ? 2.307 -4.883 -7.314 1.00 87.56 131 SER A O 1
ATOM 1093 N N . CYS A 1 132 ? 1.742 -2.853 -8.051 1.00 85.50 132 CYS A N 1
ATOM 1094 C CA . CYS A 1 132 ? 2.330 -3.122 -9.369 1.00 85.50 132 CYS A CA 1
ATOM 1095 C C . CYS A 1 132 ? 3.848 -3.009 -9.403 1.00 85.50 132 CYS A C 1
ATOM 1097 O O . CYS A 1 132 ? 4.467 -3.766 -10.147 1.00 85.50 132 CYS A O 1
ATOM 1099 N N . GLN A 1 133 ? 4.459 -2.158 -8.579 1.00 87.00 133 GLN A N 1
ATOM 1100 C CA . GLN A 1 133 ? 5.908 -2.184 -8.393 1.00 87.00 133 GLN A CA 1
ATOM 1101 C C . GLN A 1 133 ? 6.371 -3.592 -7.964 1.00 87.00 133 GLN A C 1
ATOM 1103 O O . GLN A 1 133 ? 7.355 -4.117 -8.484 1.00 87.00 133 GLN A O 1
ATOM 1108 N N . GLU A 1 134 ? 5.646 -4.247 -7.051 1.00 86.69 134 GLU A N 1
ATOM 1109 C CA . GLU A 1 134 ? 5.929 -5.629 -6.644 1.00 86.69 134 GLU A CA 1
ATOM 1110 C C . GLU A 1 134 ? 5.676 -6.651 -7.761 1.00 86.69 134 GLU A C 1
ATOM 1112 O O . GLU A 1 134 ? 6.487 -7.557 -7.919 1.00 86.69 134 GLU A O 1
ATOM 1117 N N . GLU A 1 135 ? 4.627 -6.505 -8.576 1.00 85.69 135 GLU A N 1
ATOM 1118 C CA . GLU A 1 135 ? 4.391 -7.393 -9.730 1.00 85.69 135 GLU A CA 1
ATOM 1119 C C . GLU A 1 135 ? 5.479 -7.277 -10.800 1.00 85.69 135 GLU A C 1
ATOM 1121 O O . GLU A 1 135 ? 5.907 -8.281 -11.354 1.00 85.69 135 GLU A O 1
ATOM 1126 N N . ILE A 1 136 ? 5.970 -6.070 -11.080 1.00 83.94 136 ILE A N 1
ATOM 1127 C CA . ILE A 1 136 ? 7.077 -5.871 -12.024 1.00 83.94 136 ILE A CA 1
ATOM 1128 C C . ILE A 1 136 ? 8.347 -6.543 -11.495 1.00 83.94 136 ILE A C 1
ATOM 1130 O O . ILE A 1 136 ? 9.058 -7.231 -12.226 1.00 83.94 136 ILE A O 1
ATOM 1134 N N . ASN A 1 137 ? 8.617 -6.360 -10.205 1.00 83.94 137 ASN A N 1
ATOM 1135 C CA . ASN A 1 137 ? 9.839 -6.834 -9.571 1.00 83.94 137 ASN A CA 1
ATOM 1136 C C . ASN A 1 137 ? 9.843 -8.333 -9.262 1.00 83.94 137 ASN A C 1
ATOM 1138 O O . ASN A 1 137 ? 10.906 -8.955 -9.224 1.00 83.94 137 ASN A O 1
ATOM 1142 N N . TYR A 1 138 ? 8.670 -8.891 -8.985 1.00 84.06 138 TYR A N 1
ATOM 1143 C CA . TYR A 1 138 ? 8.453 -10.267 -8.562 1.00 84.06 138 TYR A CA 1
ATOM 1144 C C . TYR A 1 138 ? 7.168 -10.805 -9.207 1.00 84.06 138 TYR A C 1
ATOM 1146 O O . TYR A 1 138 ? 6.186 -11.053 -8.508 1.00 84.06 138 TYR A O 1
ATOM 1154 N N . PRO A 1 139 ? 7.151 -11.000 -10.535 1.00 81.81 139 PRO A N 1
ATOM 1155 C CA . PRO A 1 139 ? 5.926 -11.285 -11.272 1.00 81.81 139 PRO A CA 1
ATOM 1156 C C . PRO A 1 139 ? 5.289 -12.605 -10.869 1.00 81.81 139 PRO A C 1
ATOM 1158 O O . PRO A 1 139 ? 5.947 -13.649 -10.776 1.00 81.81 139 PRO A O 1
ATOM 1161 N N . SER A 1 140 ? 3.971 -12.562 -10.699 1.00 79.62 140 SER A N 1
ATOM 1162 C CA . SER A 1 140 ? 3.145 -13.716 -10.361 1.00 79.62 140 SER A CA 1
ATOM 1163 C C . SER A 1 140 ? 3.259 -14.835 -11.400 1.00 79.62 140 SER A C 1
ATOM 1165 O O . SER A 1 140 ? 3.360 -16.011 -11.042 1.00 79.62 140 SER A O 1
ATOM 1167 N N . GLY A 1 141 ? 3.390 -14.472 -12.681 1.00 79.62 141 GLY A N 1
ATOM 1168 C CA . GLY A 1 141 ? 3.653 -15.404 -13.784 1.00 79.62 141 GLY A CA 1
ATOM 1169 C C . GLY A 1 141 ? 4.947 -16.218 -13.640 1.00 79.62 141 GLY A C 1
ATOM 1170 O O . GLY A 1 141 ? 5.059 -17.287 -14.234 1.00 79.62 141 GLY A O 1
ATOM 1171 N N . ASN A 1 142 ? 5.888 -15.775 -12.797 1.00 82.50 142 ASN A N 1
ATOM 1172 C CA . ASN A 1 142 ? 7.145 -16.475 -12.509 1.00 82.50 142 ASN A CA 1
ATOM 1173 C C . ASN A 1 142 ? 7.116 -17.225 -11.158 1.00 82.50 142 ASN A C 1
ATOM 1175 O O . ASN A 1 142 ? 8.163 -17.583 -10.609 1.00 82.50 142 ASN A O 1
ATOM 1179 N N . GLY A 1 143 ? 5.927 -17.466 -10.593 1.00 79.38 143 GLY A N 1
ATOM 1180 C CA . GLY A 1 143 ? 5.753 -18.207 -9.339 1.00 79.38 143 GLY A CA 1
ATOM 1181 C C . GLY A 1 143 ? 6.102 -17.404 -8.081 1.00 79.38 143 GLY A C 1
ATOM 1182 O O . GLY A 1 143 ? 6.471 -17.988 -7.056 1.00 79.38 143 GLY A O 1
ATOM 1183 N N . PHE A 1 144 ? 6.047 -16.075 -8.161 1.00 83.19 144 PHE A N 1
ATOM 1184 C CA . PHE A 1 144 ? 6.028 -15.182 -7.002 1.00 83.19 144 PHE A CA 1
ATOM 1185 C C . PHE A 1 144 ? 4.582 -14.833 -6.619 1.00 83.19 144 PHE A C 1
ATOM 1187 O O . PHE A 1 144 ? 3.646 -15.123 -7.358 1.00 83.19 144 PHE A O 1
ATOM 1194 N N . ASP A 1 145 ? 4.394 -14.194 -5.465 1.00 78.00 145 ASP A N 1
ATOM 1195 C CA . ASP A 1 145 ? 3.080 -13.671 -5.061 1.00 78.00 145 ASP A CA 1
ATOM 1196 C C . ASP A 1 145 ? 2.774 -12.297 -5.688 1.00 78.00 145 ASP A C 1
ATOM 1198 O O . ASP A 1 145 ? 1.623 -11.862 -5.657 1.00 78.00 145 ASP A O 1
ATOM 1202 N N . GLY A 1 146 ? 3.792 -11.627 -6.249 1.00 83.19 146 GLY A N 1
ATOM 1203 C CA . GLY A 1 146 ? 3.682 -10.378 -7.002 1.00 83.19 146 GLY A CA 1
ATOM 1204 C C . GLY A 1 146 ? 2.762 -9.343 -6.369 1.00 83.19 146 GLY A C 1
ATOM 1205 O O . GLY A 1 146 ? 2.885 -9.056 -5.175 1.00 83.19 146 GLY A O 1
ATOM 1206 N N . TYR A 1 147 ? 1.807 -8.824 -7.144 1.00 83.44 147 TYR A N 1
ATOM 1207 C CA . TYR A 1 147 ? 0.855 -7.807 -6.678 1.00 83.44 147 TYR A CA 1
ATOM 1208 C C . TYR A 1 147 ? 0.017 -8.227 -5.468 1.00 83.44 147 TYR A C 1
ATOM 1210 O O . TYR A 1 147 ? -0.518 -7.360 -4.789 1.00 83.44 147 TYR A O 1
ATOM 1218 N N . ARG A 1 148 ? -0.132 -9.526 -5.178 1.00 81.69 148 ARG A N 1
ATOM 1219 C CA . AR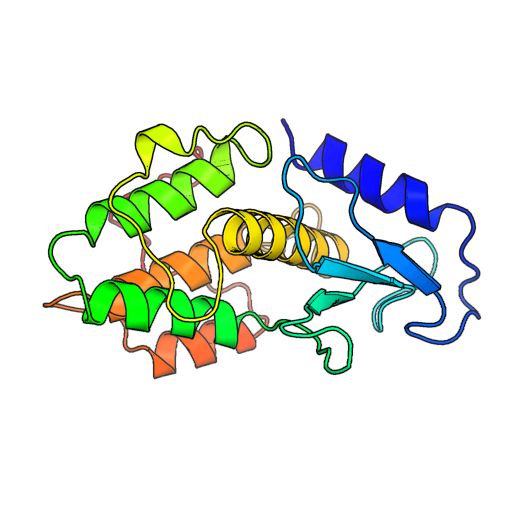G A 1 148 ? -0.945 -10.006 -4.046 1.00 81.69 148 ARG A CA 1
ATOM 1220 C C . ARG A 1 148 ? -0.234 -9.824 -2.711 1.00 81.69 148 ARG A C 1
ATOM 1222 O O . ARG A 1 148 ? -0.874 -9.655 -1.674 1.00 81.69 148 ARG A O 1
ATOM 1229 N N . ARG A 1 149 ? 1.101 -9.870 -2.718 1.00 84.56 149 ARG A N 1
ATOM 1230 C CA . ARG A 1 149 ? 1.923 -9.827 -1.501 1.00 84.56 149 ARG A CA 1
ATOM 1231 C C . ARG A 1 149 ? 1.674 -8.579 -0.638 1.00 84.56 149 ARG A C 1
ATOM 1233 O O . ARG A 1 149 ? 1.561 -8.738 0.584 1.00 84.56 149 ARG A O 1
ATOM 1240 N N . PRO A 1 150 ? 1.579 -7.366 -1.204 1.00 87.94 150 PRO A N 1
ATOM 1241 C CA . PRO A 1 150 ? 1.336 -6.161 -0.417 1.00 87.94 150 PRO A CA 1
ATOM 1242 C C . PRO A 1 150 ? -0.021 -6.198 0.273 1.00 87.94 150 PRO A C 1
ATOM 1244 O O . PRO A 1 150 ? -0.066 -6.059 1.491 1.00 87.94 150 PRO A O 1
ATOM 1247 N N . PHE A 1 151 ? -1.093 -6.528 -0.457 1.00 88.94 151 PHE A N 1
ATOM 1248 C CA . PHE A 1 151 ? -2.438 -6.662 0.113 1.00 88.94 151 PHE A CA 1
ATOM 1249 C C . PHE A 1 151 ? -2.465 -7.614 1.305 1.00 88.94 151 PHE A C 1
ATOM 1251 O O . PHE A 1 151 ? -2.990 -7.268 2.360 1.00 88.94 151 PHE A O 1
ATOM 1258 N N . TYR A 1 152 ? -1.822 -8.776 1.195 1.00 85.50 152 TYR A N 1
ATOM 1259 C CA . TYR A 1 152 ? -1.734 -9.698 2.324 1.00 85.50 152 TYR A CA 1
ATOM 1260 C C . TYR A 1 152 ? -1.004 -9.114 3.530 1.00 85.50 152 TYR A C 1
ATOM 1262 O O . TYR A 1 152 ? -1.432 -9.309 4.665 1.00 85.50 152 TYR A O 1
ATOM 1270 N N . SER A 1 153 ? 0.080 -8.381 3.293 1.00 90.38 153 SER A N 1
ATOM 1271 C CA . SER A 1 153 ? 0.861 -7.756 4.360 1.00 90.38 153 SER A CA 1
ATOM 1272 C C . SER A 1 153 ? 0.066 -6.629 5.037 1.00 90.38 153 SER A C 1
ATOM 1274 O O . SER A 1 153 ? 0.138 -6.461 6.253 1.00 90.38 153 SER A O 1
ATOM 1276 N N . TYR A 1 154 ? -0.758 -5.904 4.276 1.00 94.38 154 TYR A N 1
ATOM 1277 C CA . TYR A 1 154 ? -1.672 -4.874 4.776 1.00 94.38 154 TYR A CA 1
ATOM 1278 C C . TYR A 1 154 ? -2.804 -5.473 5.619 1.00 94.38 154 TYR A C 1
ATOM 1280 O O . TYR A 1 154 ? -3.072 -4.990 6.720 1.00 94.38 154 TYR A O 1
ATOM 1288 N N . LEU A 1 155 ? -3.400 -6.584 5.173 1.00 92.50 155 LEU A N 1
ATOM 1289 C CA . LEU A 1 155 ? -4.390 -7.334 5.954 1.00 92.50 155 LEU A CA 1
ATOM 1290 C C . LEU A 1 155 ? -3.782 -7.935 7.235 1.00 92.50 155 LEU A C 1
ATOM 1292 O O . LEU A 1 155 ? -4.419 -7.893 8.288 1.00 92.50 155 LEU A O 1
ATOM 1296 N N . GLU A 1 156 ? -2.545 -8.448 7.187 1.00 91.00 156 GLU A N 1
ATOM 1297 C CA . GLU A 1 156 ? -1.803 -8.881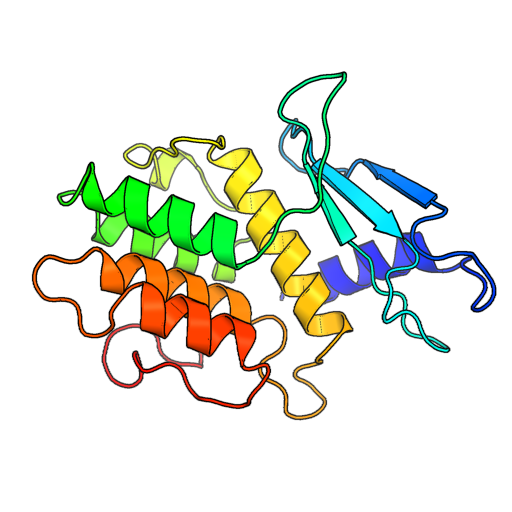 8.384 1.00 91.00 156 GLU A CA 1
ATOM 1298 C C . GLU A 1 156 ? -1.560 -7.696 9.347 1.00 91.00 156 GLU A C 1
ATOM 1300 O O . GLU A 1 156 ? -1.636 -7.868 10.565 1.00 91.00 156 GLU A O 1
ATOM 1305 N N . GLY A 1 157 ? -1.327 -6.482 8.833 1.00 93.94 157 GLY A N 1
ATOM 1306 C CA . GLY A 1 157 ? -1.192 -5.254 9.631 1.00 93.94 157 GLY A CA 1
ATOM 1307 C C . GLY A 1 157 ? -2.481 -4.870 10.359 1.00 93.94 157 GLY A C 1
ATOM 1308 O O . GLY A 1 157 ? -2.460 -4.599 11.561 1.00 93.94 157 GLY A O 1
ATOM 1309 N N . ILE A 1 158 ? -3.616 -4.939 9.660 1.00 94.56 158 ILE A N 1
ATOM 1310 C CA . ILE A 1 158 ? -4.948 -4.741 10.248 1.00 94.56 158 ILE A CA 1
ATOM 1311 C C . ILE A 1 158 ? -5.227 -5.813 11.309 1.00 94.56 158 ILE A C 1
ATOM 1313 O O . ILE A 1 158 ? -5.629 -5.485 12.425 1.00 94.56 158 ILE A O 1
ATOM 1317 N N . ASN A 1 159 ? -4.968 -7.094 11.016 1.00 91.62 159 ASN A N 1
ATOM 1318 C CA . ASN A 1 159 ? -5.195 -8.184 11.970 1.00 91.62 159 ASN A CA 1
ATOM 1319 C C . ASN A 1 159 ? -4.364 -8.020 13.251 1.00 91.62 159 ASN A C 1
ATOM 1321 O O . ASN A 1 159 ? -4.883 -8.250 14.347 1.00 91.62 159 ASN A O 1
ATOM 1325 N N . ALA A 1 160 ? -3.118 -7.554 13.126 1.00 93.62 160 ALA A N 1
ATOM 1326 C CA . ALA A 1 160 ? -2.261 -7.257 14.268 1.00 93.62 160 ALA A CA 1
ATOM 1327 C C . ALA A 1 160 ? -2.839 -6.178 15.197 1.00 93.62 160 ALA A C 1
ATOM 1329 O O . ALA A 1 160 ? -2.532 -6.153 16.392 1.00 93.62 160 ALA A O 1
ATOM 1330 N N . ALA A 1 161 ? -3.702 -5.302 14.678 1.00 94.12 161 ALA A N 1
ATOM 1331 C CA . ALA A 1 161 ? -4.390 -4.293 15.467 1.00 94.12 161 ALA A CA 1
ATOM 1332 C C . ALA A 1 161 ? -5.642 -4.814 16.194 1.00 94.12 161 ALA A C 1
ATOM 1334 O O . ALA A 1 161 ? -6.110 -4.148 17.121 1.00 94.12 161 ALA A O 1
ATOM 1335 N N . SER A 1 162 ? -6.155 -6.001 15.852 1.00 86.94 162 SER A N 1
ATOM 1336 C CA . SER A 1 162 ? -7.372 -6.554 16.463 1.00 86.94 162 SER A CA 1
ATOM 1337 C C . SER A 1 162 ? -7.236 -6.794 17.983 1.00 86.94 162 SER A C 1
ATOM 1339 O O . SER A 1 162 ? -6.116 -6.836 18.508 1.00 86.94 162 SER A O 1
ATOM 1341 N N . PRO A 1 163 ? -8.360 -6.944 18.718 1.00 78.94 163 PRO A N 1
ATOM 1342 C CA . PRO A 1 163 ? -8.333 -7.269 20.148 1.00 78.94 163 PRO A CA 1
ATOM 1343 C C . PRO A 1 163 ? -7.653 -8.611 20.458 1.00 78.94 163 PRO A C 1
ATOM 1345 O O . PRO A 1 163 ? -6.982 -8.729 21.477 1.00 78.94 163 PRO A O 1
ATOM 1348 N N . ASN A 1 164 ? -7.796 -9.592 19.560 1.00 82.69 164 ASN A N 1
ATOM 1349 C CA . ASN A 1 164 ? -7.203 -10.927 19.659 1.00 82.69 164 ASN A CA 1
ATOM 1350 C C . ASN A 1 164 ? -6.360 -11.203 18.401 1.00 82.69 164 ASN A C 1
ATOM 1352 O O . ASN A 1 164 ? -6.806 -11.937 17.513 1.00 82.69 164 ASN A O 1
ATOM 1356 N N . PRO A 1 165 ? -5.176 -10.579 18.279 1.00 86.69 165 PRO A N 1
ATOM 1357 C CA . PRO A 1 165 ? -4.388 -10.643 17.058 1.00 86.69 165 PRO A CA 1
ATOM 1358 C C . PRO A 1 165 ? -3.820 -12.045 16.841 1.00 86.69 165 PRO A C 1
ATOM 1360 O O . PRO A 1 165 ? -3.241 -12.646 17.744 1.00 86.69 165 PRO A O 1
ATOM 1363 N N . SER A 1 166 ? -3.943 -12.546 15.612 1.00 83.44 166 SER A N 1
ATOM 1364 C CA . SER A 1 166 ? -3.321 -13.815 15.204 1.00 83.44 166 SER A CA 1
ATOM 1365 C C . SER A 1 166 ? -1.834 -13.658 14.863 1.00 83.44 166 SER A C 1
ATOM 1367 O O . SER A 1 166 ? -1.096 -14.639 14.789 1.00 83.44 166 SER A O 1
ATOM 1369 N N . ILE A 1 167 ? -1.392 -12.412 14.674 1.00 86.19 167 ILE A N 1
ATOM 1370 C CA . ILE A 1 167 ? -0.028 -12.024 14.334 1.00 86.19 167 ILE A CA 1
ATOM 1371 C C . ILE A 1 167 ? 0.313 -10.687 15.000 1.00 86.19 167 ILE A C 1
ATOM 1373 O O . ILE A 1 167 ? -0.531 -9.803 15.091 1.00 86.19 167 ILE A O 1
ATOM 1377 N N . SER A 1 168 ? 1.544 -10.516 15.478 1.00 92.25 168 SER A N 1
ATOM 1378 C CA . SER A 1 168 ? 2.014 -9.220 15.990 1.00 92.25 168 SER A CA 1
ATOM 1379 C C . SER A 1 168 ? 2.485 -8.294 14.867 1.00 92.25 168 SER A C 1
ATOM 1381 O O . SER A 1 168 ? 2.977 -8.752 13.837 1.00 92.25 168 SER A O 1
ATOM 1383 N N . ILE A 1 169 ? 2.454 -6.979 15.104 1.00 94.69 169 ILE A N 1
ATOM 1384 C CA . ILE A 1 169 ? 2.933 -5.982 14.131 1.00 94.69 169 ILE A CA 1
ATOM 1385 C C . ILE A 1 169 ? 4.397 -6.216 13.715 1.00 94.69 169 ILE A C 1
ATOM 1387 O O . ILE A 1 169 ? 4.735 -6.137 12.535 1.00 94.69 169 ILE A O 1
ATOM 1391 N N . ASN A 1 170 ? 5.259 -6.615 14.658 1.00 93.62 170 ASN A N 1
ATOM 1392 C CA . ASN A 1 170 ? 6.662 -6.932 14.380 1.00 93.62 170 ASN A CA 1
ATOM 1393 C C . ASN A 1 170 ? 6.806 -8.160 13.468 1.00 93.62 170 ASN A C 1
ATOM 1395 O O . ASN A 1 170 ? 7.659 -8.175 12.578 1.00 93.62 170 ASN A O 1
ATOM 1399 N N . GLN A 1 171 ? 5.968 -9.183 13.663 1.00 90.06 171 GLN A N 1
ATOM 1400 C CA . GLN A 1 171 ? 5.939 -10.352 12.783 1.00 90.06 171 GLN A CA 1
ATOM 1401 C C . GLN A 1 171 ? 5.441 -9.975 11.386 1.00 90.06 171 GLN A C 1
ATOM 1403 O O . GLN A 1 171 ? 6.061 -10.395 10.411 1.00 90.06 171 GLN A O 1
ATOM 1408 N N . THR A 1 172 ? 4.396 -9.150 11.278 1.00 89.81 172 THR A N 1
ATOM 1409 C CA . THR A 1 172 ? 3.896 -8.635 9.994 1.00 89.81 172 THR A CA 1
ATOM 1410 C C . THR A 1 172 ? 4.996 -7.899 9.224 1.00 89.81 172 THR A C 1
ATOM 1412 O O . THR A 1 172 ? 5.283 -8.234 8.076 1.00 89.81 172 THR A O 1
ATOM 1415 N N . ILE A 1 173 ? 5.692 -6.955 9.868 1.00 91.12 173 ILE A N 1
ATOM 1416 C CA . ILE A 1 173 ? 6.804 -6.203 9.261 1.00 91.12 173 ILE A CA 1
ATOM 1417 C C . ILE A 1 173 ? 7.938 -7.144 8.837 1.00 91.12 173 ILE A C 1
ATOM 1419 O O . ILE A 1 173 ? 8.455 -7.048 7.721 1.00 91.12 173 ILE A O 1
ATOM 1423 N N . SER A 1 174 ? 8.330 -8.081 9.704 1.00 88.00 174 SER A N 1
ATOM 1424 C CA . SER A 1 174 ? 9.379 -9.056 9.390 1.00 88.00 174 SER A CA 1
ATOM 1425 C C . SER A 1 174 ? 9.017 -9.894 8.159 1.00 88.00 174 SER A C 1
ATOM 1427 O O . SER A 1 174 ? 9.833 -10.056 7.249 1.00 88.00 174 SER A O 1
ATOM 1429 N N . ARG A 1 175 ? 7.769 -10.368 8.080 1.00 84.12 175 ARG A N 1
ATOM 1430 C CA . ARG A 1 175 ? 7.263 -11.169 6.959 1.00 84.12 175 ARG A CA 1
ATOM 1431 C C . ARG A 1 175 ? 7.159 -10.364 5.677 1.00 84.12 175 ARG A C 1
ATOM 1433 O O . ARG A 1 175 ? 7.578 -10.870 4.636 1.00 84.12 175 ARG A O 1
ATOM 1440 N N . CYS A 1 176 ? 6.673 -9.128 5.734 1.00 85.12 176 CYS A N 1
ATOM 1441 C CA . CYS A 1 176 ? 6.635 -8.237 4.578 1.00 85.12 176 CYS A CA 1
ATOM 1442 C C . CYS A 1 176 ? 8.036 -8.079 3.960 1.00 85.12 176 CYS A C 1
ATOM 1444 O O . CYS A 1 176 ? 8.209 -8.235 2.754 1.00 85.12 176 CYS A O 1
ATOM 1446 N N . ASN A 1 177 ? 9.062 -7.890 4.797 1.00 82.56 177 ASN A N 1
ATOM 1447 C CA . ASN A 1 177 ? 10.445 -7.694 4.348 1.00 82.56 177 ASN A CA 1
ATOM 1448 C C . ASN A 1 177 ? 11.176 -8.982 3.943 1.00 82.56 177 ASN A C 1
ATOM 1450 O O . ASN A 1 177 ? 12.197 -8.918 3.259 1.00 82.56 177 ASN A O 1
ATOM 1454 N N . ALA A 1 178 ? 10.677 -10.159 4.330 1.00 73.94 178 ALA A N 1
ATOM 1455 C CA . ALA A 1 178 ? 11.375 -11.426 4.124 1.00 73.94 178 ALA A CA 1
ATOM 1456 C C . ALA A 1 178 ? 11.527 -11.848 2.647 1.00 73.94 178 ALA A C 1
ATOM 1458 O O . ALA A 1 178 ? 12.225 -12.828 2.399 1.00 73.94 178 ALA A O 1
ATOM 1459 N N . LYS A 1 179 ? 10.897 -11.160 1.673 1.00 59.84 179 LYS A N 1
ATOM 1460 C CA . LYS A 1 179 ? 10.976 -11.441 0.214 1.00 59.84 179 LYS A CA 1
ATOM 1461 C C . LYS A 1 179 ? 10.776 -12.924 -0.163 1.00 59.84 179 LYS A C 1
ATOM 1463 O O . LYS A 1 179 ? 11.284 -13.400 -1.175 1.00 59.84 179 LYS A O 1
ATOM 1468 N N . ARG A 1 180 ? 10.077 -13.690 0.678 1.00 57.19 180 ARG A N 1
ATOM 1469 C CA . ARG A 1 180 ? 9.900 -15.147 0.556 1.00 57.19 180 ARG A CA 1
ATOM 1470 C C . ARG A 1 180 ? 8.455 -15.471 0.201 1.00 57.19 180 ARG A C 1
ATOM 1472 O O . ARG A 1 180 ? 7.558 -14.812 0.724 1.00 57.19 180 ARG A O 1
ATOM 1479 N N . ARG A 1 181 ? 8.263 -16.540 -0.586 1.00 53.94 181 ARG A N 1
ATOM 1480 C CA . ARG A 1 181 ? 6.994 -17.224 -0.939 1.00 53.94 181 ARG A CA 1
ATOM 1481 C C . ARG A 1 181 ? 6.256 -17.806 0.284 1.00 53.94 181 ARG A C 1
ATOM 1483 O O . ARG A 1 181 ? 5.925 -18.986 0.330 1.00 53.94 181 ARG A O 1
ATOM 1490 N N . PHE A 1 182 ? 6.112 -17.034 1.352 1.00 51.34 182 PHE A N 1
ATOM 1491 C CA . PHE A 1 182 ? 5.290 -17.422 2.484 1.00 51.34 182 PHE A CA 1
ATOM 1492 C C . PHE A 1 182 ? 3.853 -17.040 2.184 1.00 51.34 182 PHE A C 1
ATOM 1494 O O . PHE A 1 182 ? 3.553 -15.856 2.037 1.00 51.34 182 PHE A O 1
ATOM 1501 N N . LEU A 1 183 ? 2.987 -18.051 2.158 1.00 52.09 183 LEU A N 1
ATOM 1502 C CA . LEU A 1 183 ? 1.550 -17.848 2.236 1.00 52.09 183 LEU A CA 1
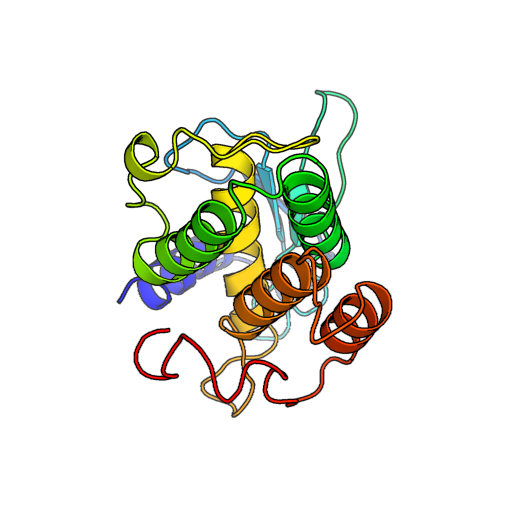ATOM 1503 C C . LEU A 1 183 ? 1.244 -17.018 3.509 1.00 52.09 183 LEU A C 1
ATOM 1505 O O . LEU A 1 183 ? 1.893 -17.218 4.554 1.00 52.09 183 LEU A O 1
ATOM 1509 N N . PRO A 1 184 ? 0.314 -16.055 3.439 1.00 50.50 184 PRO A N 1
ATOM 1510 C CA . PRO A 1 184 ? -0.110 -15.269 4.593 1.00 50.50 184 PRO A CA 1
ATOM 1511 C C . PRO A 1 184 ? -0.635 -16.182 5.701 1.00 50.50 184 PRO A C 1
ATOM 1513 O O . PRO A 1 184 ? -1.222 -17.228 5.423 1.00 50.50 184 PRO A O 1
ATOM 1516 N N . PHE A 1 185 ? -0.459 -15.788 6.965 1.00 50.06 185 PHE A N 1
ATOM 1517 C CA . PHE A 1 185 ? -0.999 -16.567 8.089 1.00 50.06 185 PHE A CA 1
ATOM 1518 C C . PHE A 1 185 ? -2.536 -16.596 8.077 1.00 50.06 185 PHE A C 1
ATOM 1520 O O . PHE A 1 185 ? -3.149 -17.533 8.587 1.00 50.06 185 PHE A O 1
ATOM 1527 N N . VAL A 1 186 ? -3.157 -15.617 7.410 1.00 52.44 186 VAL A N 1
ATOM 1528 C CA . VAL A 1 186 ? -4.602 -15.521 7.164 1.00 52.44 186 VAL A CA 1
ATOM 1529 C C . VAL A 1 186 ? -5.048 -16.552 6.108 1.00 52.44 186 VAL A C 1
ATOM 1531 O O . VAL A 1 186 ? -5.623 -16.226 5.080 1.00 52.44 186 VAL A O 1
ATOM 1534 N N . SER A 1 187 ? -4.724 -17.825 6.334 1.00 45.97 187 SER A N 1
ATOM 1535 C CA . SER A 1 187 ? -4.968 -18.931 5.403 1.00 45.97 187 SER A CA 1
ATOM 1536 C C . SER A 1 187 ? -6.264 -19.697 5.674 1.00 45.97 187 SER A C 1
ATOM 1538 O O . SER A 1 187 ? -6.567 -20.604 4.915 1.00 45.97 187 SER A O 1
ATOM 1540 N N . ASN A 1 188 ? -7.070 -19.325 6.681 1.00 40.75 188 ASN A N 1
ATOM 1541 C CA . ASN A 1 188 ? -8.332 -20.026 6.984 1.00 40.75 188 ASN A CA 1
ATOM 1542 C C . ASN A 1 188 ? -9.526 -19.128 7.373 1.00 40.75 188 ASN A C 1
ATOM 1544 O O . ASN A 1 188 ? -10.573 -19.651 7.748 1.00 40.75 188 ASN A O 1
ATOM 1548 N N . ALA A 1 189 ? -9.425 -17.800 7.273 1.00 44.00 189 ALA A N 1
ATOM 1549 C CA . ALA A 1 189 ? -10.576 -16.923 7.487 1.00 44.00 189 ALA A CA 1
ATOM 1550 C C . ALA A 1 189 ? -10.511 -15.703 6.558 1.00 44.00 189 ALA A C 1
ATOM 1552 O O . ALA A 1 189 ? -9.686 -14.822 6.764 1.00 44.00 189 ALA A O 1
ATOM 1553 N N . ILE A 1 190 ? -11.432 -15.670 5.583 1.00 46.28 190 ILE A N 1
ATOM 1554 C CA . ILE A 1 190 ? -11.868 -14.477 4.836 1.00 46.28 190 ILE A CA 1
ATOM 1555 C C . ILE A 1 190 ? -10.733 -13.870 3.986 1.00 46.28 190 ILE A C 1
ATOM 1557 O O . ILE A 1 190 ? -10.134 -12.884 4.368 1.00 46.28 190 ILE A O 1
ATOM 1561 N N . ILE A 1 191 ? -10.268 -14.503 2.908 1.00 44.28 191 ILE A N 1
ATOM 1562 C CA . ILE A 1 191 ? -10.655 -14.215 1.512 1.00 44.28 191 ILE A CA 1
ATOM 1563 C C . ILE A 1 191 ? -10.150 -15.413 0.683 1.00 44.28 191 ILE A C 1
ATOM 1565 O O . ILE A 1 191 ? -8.961 -15.735 0.755 1.00 44.28 191 ILE A O 1
ATOM 1569 N N . PRO A 1 192 ? -10.993 -16.110 -0.098 1.00 40.91 192 PRO A N 1
ATOM 1570 C CA . PRO A 1 192 ? -10.518 -17.127 -1.027 1.00 40.91 192 PRO A CA 1
ATOM 1571 C C . PRO A 1 192 ? -9.515 -16.525 -2.011 1.00 40.91 192 PRO A C 1
ATOM 1573 O O . PRO A 1 192 ? -9.784 -15.484 -2.602 1.00 40.91 192 PRO A O 1
ATOM 1576 N N . TYR A 1 193 ? -8.411 -17.227 -2.270 1.00 37.34 193 TYR A N 1
ATOM 1577 C CA . TYR A 1 193 ? -7.419 -16.867 -3.298 1.00 37.34 193 TYR A CA 1
ATOM 1578 C C . TYR A 1 193 ? -8.030 -16.545 -4.675 1.00 37.34 193 TYR A C 1
ATOM 1580 O O . TYR A 1 193 ? -7.413 -15.856 -5.475 1.00 37.34 193 TYR A O 1
ATOM 1588 N N . SER A 1 194 ? -9.236 -17.045 -4.963 1.00 39.81 194 SER A N 1
ATOM 1589 C CA . SER A 1 194 ? -9.989 -16.764 -6.187 1.00 39.81 194 SER A CA 1
ATOM 1590 C C . SER A 1 194 ? -10.638 -15.372 -6.234 1.00 39.81 194 SER A C 1
ATOM 1592 O O . SER A 1 194 ? -11.277 -15.050 -7.230 1.00 39.81 194 SER A O 1
ATOM 1594 N N . GLN A 1 195 ? -10.540 -14.584 -5.160 1.00 37.94 195 GLN A N 1
ATOM 1595 C CA . GLN A 1 195 ? -11.121 -13.244 -5.020 1.00 37.94 195 GLN A CA 1
ATOM 1596 C C . GLN A 1 195 ? -10.048 -12.128 -4.978 1.00 37.94 195 GLN A C 1
ATOM 1598 O O . GLN A 1 195 ? -10.388 -10.996 -4.645 1.00 37.94 195 GLN A O 1
ATOM 1603 N N . ILE A 1 196 ? -8.776 -12.438 -5.305 1.00 39.66 196 ILE A N 1
ATOM 1604 C CA . ILE A 1 196 ? -7.662 -11.481 -5.521 1.00 39.66 196 ILE A CA 1
ATOM 1605 C C . ILE A 1 196 ? -6.914 -11.778 -6.833 1.00 39.66 196 ILE A C 1
ATOM 1607 O O . ILE A 1 196 ? -6.446 -12.926 -7.043 1.00 39.66 196 ILE A O 1
#

pLDDT: mean 80.95, std 14.72, range [37.34, 97.5]

Secondary structure (DSSP, 8-state):
--HHHHHHHHHHHHTT--TTSPTT-EEEE---SS--SEEEEES-TT-BTTB---EEEEEEETTEEEE--HHHHHHHHHHHHHH-GGGHHHHHHHHHHHHHHGGG--GGGGTT---SSS-HHHHHHHHHHHHHHHHHHS-GGGTS-TTHHHHHHHHHHHHHHSSS-SS-HHHHHHHHHT-S-PPPS--SSS--GGG-

Foldseek 3Di:
DCLVVVLVVVLVVCVPDDLPDDFQPDKDDDPAPDPFQKIWGDQHPQDDDSFRAIFIKGDPDPVDIDTDDLLNLLVQLLVQCLVPVVCLVLSLVLLLQLVQQQRNRDCVSNVPGDTDSDGSRHSSVSLSSVLQSQCSNANVVVVACRSVLSSLLSNLSSLLNHPDRPDHSVRSVCSSPVSDRDDRPCPPDDDPPVSD